Protein AF-X1IF22-F1 (afdb_monomer_lite)

Secondary structure (DSSP, 8-state):
-----------EEEEE-SS-EEEEE--SS-PPTT-----S--EE--SS--EEEETTTTEEEEPTT-PPPTTPPPPEE----PPPEEEEEEEEE-TTSSEEEEE-TT----TT-EEEEES-SSTTTSSEEEEEE-SSSEEEEEEEEGGGS-S--EEEEEEEE---S---------GGGSEEEEEEEE--TT-SS-EEEEEEEEEE-S-------TT--------EEE--BTTBTTS-SEEEEPPP-

Organism: NCBI:txid412755

pLDDT: mean 71.04, std 20.15, range [32.78, 97.38]

Radius of gyration: 29.22 Å; chains: 1; bounding box: 52×70×82 Å

InterPro domains:
  IPR023366 ATP synthase subunit alpha, N-terminal domain-like superfamily [G3DSA:2.40.30.20] (85-165)

Sequence (245 aa):
TDLTDSWVVHVIEFKADAIDATITLTSDGILASGDELFFDFFELERVDGDYVMNWDEGKVIFAEGNAPALNAPVTVRYTYTPKKTLTDVEFSQSGATDYVLGTYDGHGLVTGTVITVSGCTKAYANAVWRITVVDANTFTLDTASWTSFTGADVTGDVVVVEVTHDVITGGDIGDEDYIDNVALVGTISGKAKAVICMVTNALADTGFSISTAPRDEAVPVIIFTGHYAAGDPNTEPWEIRYPRG

Foldseek 3Di:
DDPPDPDDDWDWFWADDPPDIDIDTDDPDDDDPPDDDDFPDKDFDDPFFDWDQDPVVRDIGTDPPRDADHRHDTDIDTDDDAFDKDFFWKWDAPPPDFWTKTFAAQSVDAQQWWKQKDPKPDVVRRGIFGWHDPDRGMITGPPHTNVVDPDDIITTMITTDDDPDDDDDDDDDDPVNFDQKDWDWADDPPAPGTKIKIFGSKDFPDDFDWDDDVPDDTDTDTDIDHDDDPVGNPDHRIDIDDGDD

Structure (mmCIF, N/CA/C/O backbone):
data_AF-X1IF22-F1
#
_entry.id   AF-X1IF22-F1
#
loop_
_atom_site.group_PDB
_atom_site.id
_atom_site.type_symbol
_atom_site.label_atom_id
_atom_site.label_alt_id
_atom_site.label_comp_id
_atom_site.label_asym_id
_atom_site.label_entity_id
_atom_site.label_seq_id
_atom_site.pdbx_PDB_ins_code
_atom_site.Cartn_x
_atom_site.Cartn_y
_atom_site.Cartn_z
_atom_site.occupancy
_atom_site.B_iso_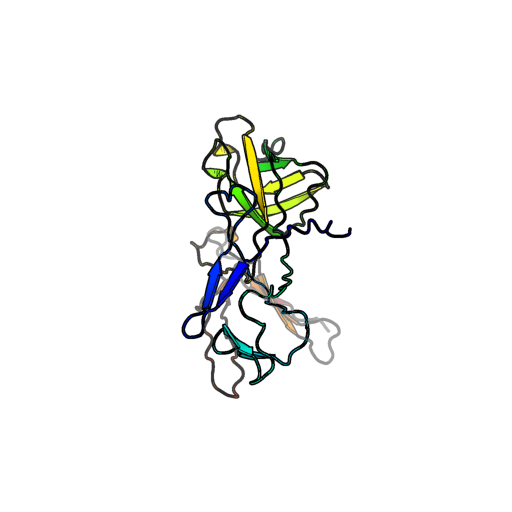or_equiv
_atom_site.auth_seq_id
_atom_site.auth_comp_id
_atom_site.auth_asym_id
_atom_site.auth_atom_id
_atom_site.pdbx_PDB_model_num
ATOM 1 N N . THR A 1 1 ? -12.784 -9.632 -14.842 1.00 41.44 1 THR A N 1
ATOM 2 C CA . THR A 1 1 ? -14.001 -8.888 -15.215 1.00 41.44 1 THR A CA 1
ATOM 3 C C . THR A 1 1 ? -13.532 -7.714 -16.026 1.00 41.44 1 THR A C 1
ATOM 5 O O . THR A 1 1 ? -12.643 -7.017 -15.554 1.00 41.44 1 THR A O 1
ATOM 8 N N . ASP A 1 2 ? -14.002 -7.609 -17.267 1.00 33.16 2 ASP A N 1
ATOM 9 C CA . ASP A 1 2 ? -13.587 -6.565 -18.205 1.00 33.16 2 ASP A CA 1
ATOM 10 C C . ASP A 1 2 ? -13.696 -5.184 -17.556 1.00 33.16 2 ASP A C 1
ATOM 12 O O . ASP A 1 2 ? -14.717 -4.857 -16.944 1.00 33.16 2 ASP A O 1
ATOM 16 N N . LEU A 1 3 ? -12.621 -4.402 -17.669 1.00 32.78 3 LEU A N 1
ATOM 17 C CA . LEU A 1 3 ? -12.646 -2.969 -17.412 1.00 32.78 3 LEU A CA 1
ATOM 18 C C . LEU A 1 3 ? -13.663 -2.394 -18.401 1.00 32.78 3 LEU A C 1
ATOM 20 O O . LEU A 1 3 ? -13.487 -2.494 -19.610 1.00 32.78 3 LEU A O 1
ATOM 24 N N . THR A 1 4 ? -14.790 -1.897 -17.902 1.00 42.59 4 THR A N 1
ATOM 25 C CA . THR A 1 4 ? -15.795 -1.257 -18.748 1.00 42.59 4 THR A CA 1
ATOM 26 C C . THR A 1 4 ? -15.203 0.045 -19.266 1.00 42.59 4 THR A C 1
ATOM 28 O O . THR A 1 4 ? -15.150 1.030 -18.532 1.00 42.59 4 THR A O 1
ATOM 31 N N . ASP A 1 5 ? -14.733 0.022 -20.509 1.00 41.06 5 ASP A N 1
ATOM 32 C CA . ASP A 1 5 ? -14.168 1.168 -21.206 1.00 41.06 5 ASP A CA 1
ATOM 33 C C . ASP A 1 5 ? -15.183 2.321 -21.293 1.00 41.06 5 ASP A C 1
ATOM 35 O O . ASP A 1 5 ? -16.025 2.383 -22.194 1.00 41.06 5 ASP A O 1
ATOM 39 N N . SER A 1 6 ? -15.108 3.277 -20.370 1.00 41.28 6 SER A N 1
ATOM 40 C CA . SER A 1 6 ? -15.717 4.588 -20.563 1.00 41.28 6 SER A CA 1
ATOM 41 C C . SER A 1 6 ? -14.739 5.441 -21.368 1.00 41.28 6 SER A C 1
ATOM 43 O O . SER A 1 6 ? -13.916 6.163 -20.808 1.00 41.28 6 SER A O 1
ATOM 45 N N . TRP A 1 7 ? -14.797 5.330 -22.693 1.00 36.38 7 TRP A N 1
ATOM 46 C CA . TRP A 1 7 ? -14.076 6.226 -23.593 1.00 36.38 7 TRP A CA 1
ATOM 47 C C . TRP A 1 7 ? -14.668 7.634 -23.467 1.00 36.38 7 TRP A C 1
ATOM 49 O O . TRP A 1 7 ? -15.759 7.895 -23.975 1.00 36.38 7 TRP A O 1
ATOM 59 N N . VAL A 1 8 ? -13.971 8.552 -22.799 1.00 41.81 8 VAL A N 1
ATOM 60 C CA . VAL A 1 8 ? -14.300 9.979 -22.886 1.00 41.81 8 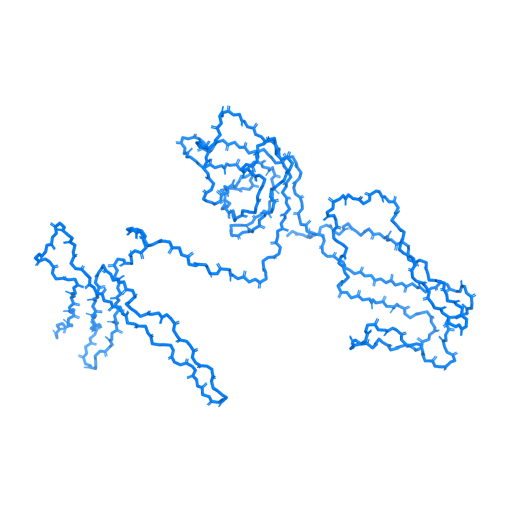VAL A CA 1
ATOM 61 C C . VAL A 1 8 ? -13.488 10.571 -24.030 1.00 41.81 8 VAL A C 1
ATOM 63 O O . VAL A 1 8 ? -12.261 10.604 -23.990 1.00 41.81 8 VAL A O 1
ATOM 66 N N . VAL A 1 9 ? -14.185 11.004 -25.079 1.00 39.78 9 VAL A N 1
ATOM 67 C CA . VAL A 1 9 ? -13.575 11.656 -26.239 1.00 39.78 9 VAL A CA 1
ATOM 68 C C . VAL A 1 9 ? -13.520 13.155 -25.971 1.00 39.78 9 VAL A C 1
ATOM 70 O O . VAL A 1 9 ? -14.557 13.813 -25.899 1.00 39.78 9 VAL A O 1
ATOM 73 N N . HIS A 1 10 ? -12.316 13.709 -25.855 1.00 43.62 10 HIS A N 1
ATOM 74 C CA . HIS A 1 10 ? -12.107 15.155 -25.869 1.00 43.62 10 HIS A CA 1
ATOM 75 C C . HIS A 1 10 ? -11.634 15.594 -27.256 1.00 43.62 10 HIS A C 1
ATOM 77 O O . HIS A 1 10 ? -10.697 15.025 -27.817 1.00 43.62 10 HIS A O 1
ATOM 83 N N . VAL A 1 11 ? -12.300 16.601 -27.829 1.00 41.97 11 VAL A N 1
ATOM 84 C CA . VAL A 1 11 ? -11.913 17.172 -29.125 1.00 41.97 11 VAL A CA 1
ATOM 85 C C . VAL A 1 11 ? -10.729 18.108 -28.900 1.00 41.97 11 VAL A C 1
ATOM 87 O O . VAL A 1 11 ? -10.860 19.142 -28.246 1.00 41.97 11 VAL A O 1
ATOM 90 N N . ILE A 1 12 ? -9.570 17.743 -29.445 1.00 47.81 12 ILE A N 1
ATOM 91 C CA . ILE A 1 12 ? -8.386 18.604 -29.468 1.00 47.81 12 ILE A CA 1
ATOM 92 C C . ILE A 1 12 ? -8.395 19.370 -30.791 1.00 47.81 12 ILE A C 1
ATOM 94 O O . ILE A 1 12 ? -8.262 18.773 -31.860 1.00 47.81 12 ILE A O 1
ATOM 98 N N . GLU A 1 13 ? -8.561 20.692 -30.727 1.00 44.22 13 GLU A N 1
ATOM 99 C CA . GLU A 1 13 ? -8.434 21.559 -31.900 1.00 44.22 13 GLU A CA 1
ATOM 100 C C . GLU A 1 13 ? -6.973 22.006 -32.042 1.00 44.22 13 GLU A C 1
ATOM 102 O O . GLU A 1 13 ? -6.432 22.724 -31.195 1.00 44.22 13 GLU A O 1
ATOM 107 N N . PHE A 1 14 ? -6.337 21.591 -33.136 1.00 44.50 14 PHE A N 1
ATOM 108 C CA . PHE A 1 14 ? -5.021 22.079 -33.535 1.00 44.50 14 PHE A CA 1
ATOM 109 C C . PHE A 1 14 ? -5.180 23.263 -34.480 1.00 44.50 14 PHE A C 1
ATOM 111 O O . PHE A 1 14 ? -5.815 23.147 -35.530 1.00 44.50 14 PHE A O 1
ATOM 118 N N . LYS A 1 15 ? -4.566 24.397 -34.132 1.00 44.78 15 LYS A N 1
ATOM 119 C CA . LYS A 1 15 ? -4.437 25.548 -35.031 1.00 44.78 15 LYS A CA 1
ATOM 120 C C . LYS A 1 15 ? -2.961 25.830 -35.234 1.00 44.78 15 LYS A C 1
ATOM 122 O O . LYS A 1 15 ? -2.266 26.247 -34.309 1.00 44.78 15 LYS A O 1
ATOM 127 N N . ALA A 1 16 ? -2.497 25.561 -36.447 1.00 39.47 16 ALA A N 1
ATOM 128 C CA . ALA A 1 16 ? -1.154 25.890 -36.889 1.00 39.47 16 ALA A CA 1
ATOM 129 C C . ALA A 1 16 ? -1.222 27.008 -37.930 1.00 39.47 16 ALA A C 1
ATOM 131 O O . ALA A 1 16 ? -2.053 26.960 -38.843 1.00 39.47 16 ALA A O 1
ATOM 132 N N . ASP A 1 17 ? -0.347 27.997 -37.791 1.00 46.31 17 ASP A N 1
ATOM 133 C CA . ASP A 1 17 ? 0.016 28.906 -38.868 1.00 46.31 17 ASP A CA 1
ATOM 134 C C . ASP A 1 17 ? 1.438 28.585 -39.370 1.00 46.31 17 ASP A C 1
ATOM 136 O O . ASP A 1 17 ? 2.035 27.572 -39.005 1.00 46.31 17 ASP A O 1
ATOM 140 N N . ALA A 1 18 ? 1.962 29.394 -40.291 1.00 36.38 18 ALA A N 1
ATOM 141 C CA . ALA A 1 18 ? 3.267 29.148 -40.906 1.00 36.38 18 ALA A CA 1
ATOM 142 C C . ALA A 1 18 ? 4.465 29.354 -39.953 1.00 36.38 18 ALA A C 1
ATOM 144 O O . ALA A 1 18 ? 5.604 29.147 -40.371 1.00 36.38 18 ALA A O 1
ATOM 145 N N . ILE A 1 19 ? 4.233 29.816 -38.724 1.00 35.22 19 ILE A N 1
ATOM 146 C CA . ILE A 1 19 ? 5.257 30.289 -37.789 1.00 35.22 19 ILE A CA 1
ATOM 147 C C . ILE A 1 19 ? 5.084 29.623 -36.416 1.00 35.22 19 ILE A C 1
ATOM 149 O O . ILE A 1 19 ? 6.076 29.184 -35.842 1.00 35.22 19 ILE A O 1
ATOM 153 N N . ASP A 1 20 ? 3.846 29.470 -35.941 1.00 36.88 20 ASP A N 1
ATOM 154 C CA . ASP A 1 20 ? 3.502 28.910 -34.637 1.00 36.88 20 ASP A CA 1
ATOM 155 C C . ASP A 1 20 ? 2.383 27.855 -34.741 1.00 36.88 20 ASP A C 1
ATOM 157 O O . ASP A 1 20 ? 1.468 27.933 -35.565 1.00 36.88 20 ASP A O 1
ATOM 161 N N . ALA A 1 21 ? 2.420 26.860 -33.852 1.00 42.06 21 ALA A N 1
ATOM 162 C CA . ALA A 1 21 ? 1.339 25.896 -33.671 1.00 42.06 21 ALA A CA 1
ATOM 163 C C . ALA A 1 21 ? 0.839 25.934 -32.228 1.00 42.06 21 ALA A C 1
ATOM 165 O O . ALA A 1 21 ? 1.627 25.919 -31.282 1.00 42.06 21 ALA A O 1
ATOM 166 N N . THR A 1 22 ? -0.483 25.966 -32.061 1.00 45.97 22 THR A N 1
ATOM 167 C CA . THR A 1 22 ? -1.137 25.949 -30.750 1.00 45.97 22 THR A CA 1
ATOM 168 C C . THR A 1 22 ? -2.066 24.750 -30.628 1.00 45.97 22 THR A C 1
ATOM 170 O O . THR A 1 22 ? -2.818 24.412 -31.546 1.00 45.97 22 THR A O 1
ATOM 173 N N . ILE A 1 23 ? -1.993 24.104 -29.466 1.00 48.59 23 ILE A N 1
ATOM 174 C CA . ILE A 1 23 ? -2.856 22.994 -29.070 1.00 48.59 23 ILE A CA 1
ATOM 175 C C . ILE A 1 23 ? -3.807 23.548 -28.020 1.00 48.59 23 ILE A C 1
ATOM 177 O O . ILE A 1 23 ? -3.358 24.003 -26.968 1.00 48.59 23 ILE A O 1
ATOM 181 N N . THR A 1 24 ? -5.109 23.538 -28.305 1.00 48.69 24 THR A N 1
ATOM 182 C CA . THR A 1 24 ? -6.122 23.923 -27.317 1.00 48.69 24 THR A CA 1
ATOM 183 C C . THR A 1 24 ? -6.885 22.684 -26.876 1.00 48.69 24 THR A C 1
ATOM 185 O O . THR A 1 24 ? -7.515 22.004 -27.685 1.00 48.69 24 THR A O 1
ATOM 188 N N . LEU A 1 25 ? -6.806 22.391 -25.579 1.00 49.47 25 LEU A N 1
ATOM 189 C CA . LEU A 1 25 ? -7.578 21.344 -24.920 1.00 49.47 25 LEU A CA 1
ATOM 190 C C . LEU A 1 25 ? -8.863 21.977 -24.385 1.00 49.47 25 LEU A C 1
ATOM 192 O O . LEU A 1 25 ? -8.805 22.924 -23.599 1.00 49.47 25 LEU A O 1
ATOM 196 N N . THR A 1 26 ? -10.012 21.455 -24.799 1.00 48.81 26 THR A N 1
ATOM 197 C CA . THR A 1 26 ? -11.322 21.914 -24.320 1.00 48.81 26 THR A CA 1
ATOM 198 C C . THR A 1 26 ? -12.079 20.719 -23.763 1.00 48.81 26 THR A C 1
ATOM 200 O O . THR A 1 26 ? -12.302 19.742 -24.476 1.00 48.81 26 THR A O 1
ATOM 203 N N . SER A 1 27 ? -12.446 20.771 -22.482 1.00 43.28 27 SER A N 1
ATOM 204 C CA . SER A 1 27 ? -13.304 19.761 -21.865 1.00 43.28 27 SER A CA 1
ATOM 205 C C . SER A 1 27 ? -14.772 20.106 -22.120 1.00 43.28 27 SER A C 1
ATOM 207 O O . SER A 1 27 ? -15.180 21.256 -21.975 1.00 43.28 27 SER A O 1
ATOM 209 N N . ASP A 1 28 ? -15.583 19.103 -22.461 1.00 40.84 28 ASP A N 1
ATOM 210 C CA . ASP A 1 28 ? -17.042 19.252 -22.624 1.00 40.84 28 ASP A CA 1
ATOM 211 C C . ASP A 1 28 ? -17.791 19.145 -21.272 1.00 40.84 28 ASP A C 1
ATOM 213 O O . ASP A 1 28 ? -19.012 19.041 -21.201 1.00 40.84 28 ASP A O 1
ATOM 217 N N . GLY A 1 29 ? -17.037 19.160 -20.166 1.00 49.09 29 GLY A N 1
ATOM 218 C CA . GLY A 1 29 ? -17.516 19.069 -18.789 1.00 49.09 29 GLY A CA 1
ATOM 219 C C . GLY A 1 29 ? -16.636 19.868 -17.823 1.00 49.09 29 GLY A C 1
ATOM 220 O O . GLY A 1 29 ? -15.529 20.292 -18.168 1.00 49.09 29 GLY A O 1
ATOM 221 N N . ILE A 1 30 ? -17.149 20.095 -16.612 1.00 45.19 30 ILE A N 1
ATOM 222 C CA . ILE A 1 30 ? -16.427 20.788 -15.537 1.00 45.19 30 ILE A CA 1
ATOM 223 C C . ILE A 1 30 ? -15.369 19.828 -14.982 1.00 45.19 30 ILE A C 1
ATOM 225 O O . ILE A 1 30 ? -15.727 18.814 -14.391 1.00 45.19 30 ILE A O 1
ATOM 229 N N . LEU A 1 31 ? -14.087 20.151 -15.167 1.00 47.72 31 LEU A N 1
ATOM 230 C CA . LEU A 1 31 ? -12.985 19.482 -14.467 1.00 47.72 31 LEU A CA 1
ATOM 231 C C . LEU A 1 31 ? -13.021 19.892 -12.987 1.00 47.72 31 LEU A C 1
ATOM 233 O O . LEU A 1 31 ? -13.147 21.084 -12.680 1.00 47.72 31 LEU A O 1
ATOM 237 N N . ALA A 1 32 ? -12.947 18.925 -12.076 1.00 46.94 32 ALA A N 1
ATOM 238 C CA . ALA A 1 32 ? -12.927 19.179 -10.644 1.00 46.94 32 ALA A CA 1
ATOM 239 C C . ALA A 1 32 ? -11.516 19.575 -10.175 1.00 46.94 32 ALA A C 1
ATOM 241 O O . ALA A 1 32 ? -10.498 19.277 -10.800 1.00 46.94 32 ALA A O 1
ATOM 242 N N . SER A 1 33 ? -11.439 20.279 -9.044 1.00 35.72 33 SER A N 1
ATOM 243 C CA . SER A 1 33 ? -10.153 20.632 -8.438 1.00 35.72 33 SER A CA 1
ATOM 244 C C . SER A 1 33 ? -9.444 19.369 -7.945 1.00 35.72 33 SER A C 1
ATOM 246 O O . SER A 1 33 ? -9.926 18.736 -7.011 1.00 35.72 33 SER A O 1
ATOM 248 N N . GLY A 1 34 ? -8.280 19.059 -8.519 1.00 43.44 34 GLY A N 1
ATOM 249 C CA . GLY A 1 34 ? -7.491 17.866 -8.187 1.00 43.44 34 GLY A CA 1
ATOM 250 C C . GLY A 1 34 ? -7.497 16.790 -9.273 1.00 43.44 34 GLY A C 1
ATOM 251 O O . GLY A 1 34 ? -6.753 15.822 -9.145 1.00 43.44 34 GLY A O 1
ATOM 252 N N . ASP A 1 35 ? -8.272 16.973 -10.346 1.00 42.06 35 ASP A N 1
ATOM 253 C CA . ASP A 1 35 ? -8.191 16.111 -11.522 1.00 42.06 35 ASP A CA 1
ATOM 254 C C . ASP A 1 35 ? -6.826 16.287 -12.204 1.00 42.06 35 ASP A C 1
ATOM 256 O O . ASP A 1 35 ? -6.420 17.395 -12.568 1.00 42.06 35 ASP A O 1
ATOM 260 N N . GLU A 1 36 ? -6.115 15.178 -12.390 1.00 43.75 36 GLU A N 1
ATOM 261 C CA . GLU A 1 36 ? -4.838 15.131 -13.097 1.00 43.75 36 GLU A CA 1
ATOM 262 C C . GLU A 1 36 ? -5.045 14.478 -14.466 1.00 43.75 36 GLU A C 1
ATOM 264 O O . GLU A 1 36 ? -5.489 13.332 -14.572 1.00 43.75 36 GLU A O 1
ATOM 269 N N . LEU A 1 37 ? -4.728 15.216 -15.531 1.00 45.56 37 LEU A N 1
ATOM 270 C CA . LEU A 1 37 ? -4.817 14.720 -16.900 1.00 45.56 37 LEU A CA 1
ATOM 271 C C . LEU A 1 37 ? -3.483 14.070 -17.281 1.00 45.56 37 LEU A C 1
ATOM 273 O O . LEU A 1 37 ? -2.479 14.758 -17.470 1.00 45.56 37 LEU A O 1
ATOM 277 N N . PHE A 1 38 ? -3.474 12.745 -17.388 1.00 41.22 38 PHE A N 1
ATOM 278 C CA . PHE A 1 38 ? -2.296 11.991 -17.806 1.00 41.22 38 PHE A CA 1
ATOM 279 C C . PHE A 1 38 ? -2.390 11.615 -19.283 1.00 41.22 38 PHE A C 1
ATOM 281 O O . PHE A 1 38 ? -3.416 11.122 -19.750 1.00 41.22 38 PHE A O 1
ATOM 288 N N . PHE A 1 39 ? -1.292 11.826 -20.005 1.00 43.19 39 PHE A N 1
ATOM 289 C CA . PHE A 1 39 ? -1.130 11.395 -21.388 1.00 43.19 39 PHE A CA 1
ATOM 290 C C . PHE A 1 39 ? -0.209 10.174 -21.391 1.00 43.19 39 PHE A C 1
ATOM 292 O O . PHE A 1 39 ? 0.975 10.314 -21.098 1.00 43.19 39 PHE A O 1
ATOM 299 N N . ASP A 1 40 ? -0.751 8.990 -21.678 1.00 38.88 40 ASP A N 1
ATOM 300 C CA . ASP A 1 40 ? 0.034 7.746 -21.729 1.00 38.88 40 ASP A CA 1
ATOM 301 C C . ASP A 1 40 ? 0.904 7.703 -22.999 1.00 38.88 40 ASP A C 1
ATOM 303 O O . ASP A 1 40 ? 2.124 7.574 -22.949 1.00 38.88 40 ASP A O 1
ATOM 307 N N . PHE A 1 41 ? 0.294 7.952 -24.158 1.00 44.12 41 PHE A N 1
ATOM 308 C CA . PHE A 1 41 ? 0.998 8.245 -25.403 1.00 44.12 41 PHE A CA 1
ATOM 309 C C . PHE A 1 41 ? 0.084 9.002 -26.375 1.00 44.12 41 PHE A C 1
ATOM 311 O O . PHE A 1 41 ? -1.142 8.978 -26.254 1.00 44.12 41 PHE A O 1
ATOM 318 N N . PHE A 1 42 ? 0.690 9.695 -27.338 1.00 47.75 42 PHE A N 1
ATOM 319 C CA . PHE A 1 42 ? -0.011 10.418 -28.396 1.00 47.75 42 PHE A CA 1
ATOM 320 C C . PHE A 1 42 ? 0.058 9.582 -29.677 1.00 47.75 42 PHE A C 1
ATOM 322 O O . PHE A 1 42 ? 1.122 9.495 -30.291 1.00 47.75 42 PHE A O 1
ATOM 329 N N . GLU A 1 43 ? -1.046 8.953 -30.086 1.00 43.38 43 GLU A N 1
ATOM 330 C CA . GLU A 1 43 ? -1.117 8.314 -31.400 1.00 43.38 43 GLU A CA 1
ATOM 331 C C . GLU A 1 43 ? -1.814 9.250 -32.372 1.00 43.38 43 GLU A C 1
ATOM 333 O O . GLU A 1 43 ? -3.026 9.471 -32.337 1.00 43.38 43 GLU A O 1
ATOM 338 N N . LEU A 1 44 ? -1.021 9.826 -33.259 1.00 49.12 44 LEU A N 1
ATOM 339 C CA . LEU A 1 44 ? -1.553 10.398 -34.479 1.00 49.12 44 LEU A CA 1
ATOM 340 C C . LEU A 1 44 ? -1.928 9.210 -35.366 1.00 49.12 44 LEU A C 1
ATOM 342 O O . LEU A 1 44 ? -1.100 8.319 -35.570 1.00 49.12 44 LEU A O 1
ATOM 346 N N . GLU A 1 45 ? -3.160 9.169 -35.861 1.00 41.59 45 GLU A N 1
ATOM 347 C CA . GLU A 1 45 ? -3.577 8.179 -36.855 1.00 41.59 45 GLU A CA 1
ATOM 348 C C . GLU A 1 45 ? -3.455 8.808 -38.245 1.00 41.59 45 GLU A C 1
ATOM 350 O O . GLU A 1 45 ? -3.833 9.959 -38.477 1.00 41.59 45 GLU A O 1
ATOM 355 N N . ARG A 1 46 ? -2.886 8.043 -39.174 1.00 44.78 46 ARG A N 1
ATOM 356 C CA . ARG A 1 46 ? -2.504 8.497 -40.508 1.00 44.78 46 ARG A CA 1
ATOM 357 C C . ARG A 1 46 ? -3.738 8.931 -41.309 1.00 44.78 46 ARG A C 1
ATOM 359 O O . ARG A 1 46 ? -4.492 8.093 -41.794 1.00 44.78 46 ARG A O 1
ATOM 366 N N . VAL A 1 47 ? -3.899 10.234 -41.517 1.00 43.19 47 VAL A N 1
ATOM 367 C CA . VAL A 1 47 ? -4.746 10.785 -42.583 1.00 43.19 47 VAL A CA 1
ATOM 368 C C . VAL A 1 47 ? -3.798 11.459 -43.573 1.00 43.19 47 VAL A C 1
ATOM 370 O O . VAL A 1 47 ? -3.483 12.630 -43.427 1.00 43.19 47 VAL A O 1
ATOM 373 N N . ASP A 1 48 ? -3.266 10.663 -44.506 1.00 45.25 48 ASP A N 1
ATOM 374 C CA . ASP A 1 48 ? -2.361 11.076 -45.594 1.00 45.25 48 ASP A CA 1
ATOM 375 C C . ASP A 1 48 ? -1.145 11.933 -45.176 1.00 45.25 48 ASP A C 1
ATOM 377 O O . ASP A 1 48 ? -1.116 13.151 -45.331 1.00 45.25 48 ASP A O 1
ATOM 381 N N . GLY A 1 49 ? -0.084 11.271 -44.700 1.00 51.78 49 GLY A N 1
ATOM 382 C CA . GLY A 1 49 ? 1.231 11.891 -44.528 1.00 51.78 49 GLY A CA 1
ATOM 383 C C . GLY A 1 49 ? 2.178 11.110 -43.620 1.00 51.78 49 GLY A C 1
ATOM 384 O O . GLY A 1 49 ? 1.737 10.435 -42.692 1.00 51.78 49 GLY A O 1
ATOM 385 N N . ASP A 1 50 ? 3.482 11.173 -43.899 1.00 53.59 50 ASP A N 1
ATOM 386 C CA . ASP A 1 50 ? 4.528 10.646 -43.013 1.00 53.59 50 ASP A CA 1
ATOM 387 C C . ASP A 1 50 ? 4.860 11.700 -41.940 1.00 53.59 50 ASP A C 1
ATOM 389 O O . ASP A 1 50 ? 5.211 12.830 -42.269 1.00 53.59 50 ASP A O 1
ATOM 393 N N . TYR A 1 51 ? 4.767 11.355 -40.656 1.00 56.69 51 TYR A N 1
ATOM 394 C CA . TYR A 1 51 ? 5.308 12.146 -39.542 1.00 56.69 51 TYR A CA 1
ATOM 395 C C . TYR A 1 51 ? 6.113 11.242 -38.608 1.00 56.69 51 TYR A C 1
ATOM 397 O O . TYR A 1 51 ? 5.934 10.023 -38.586 1.00 56.69 51 TYR A O 1
ATOM 405 N N . VAL A 1 52 ? 7.009 11.848 -37.832 1.00 55.00 52 VAL A N 1
ATOM 406 C CA . VAL A 1 52 ? 7.846 11.180 -36.833 1.00 55.00 52 VAL A CA 1
ATOM 407 C C . VAL A 1 52 ? 7.657 11.879 -35.490 1.00 55.00 52 VAL A C 1
ATOM 409 O O . VAL A 1 52 ? 7.810 13.096 -35.388 1.00 55.00 52 VAL A O 1
ATOM 412 N N . MET A 1 53 ? 7.328 11.106 -34.455 1.00 51.12 53 MET A N 1
ATOM 413 C CA . MET A 1 53 ? 7.361 11.578 -33.071 1.00 51.12 53 MET A CA 1
ATOM 414 C C . MET A 1 53 ? 8.816 11.602 -32.591 1.00 51.12 53 MET A C 1
ATOM 416 O O . MET A 1 53 ? 9.492 10.573 -32.589 1.00 51.12 53 MET A O 1
ATOM 420 N N . ASN A 1 54 ? 9.301 12.773 -32.188 1.00 54.28 54 ASN A N 1
ATOM 421 C CA . ASN A 1 54 ? 10.562 12.929 -31.477 1.00 54.28 54 ASN A CA 1
ATOM 422 C C . ASN A 1 54 ? 10.292 12.795 -29.971 1.00 54.28 54 ASN A C 1
ATOM 424 O O . ASN A 1 54 ? 9.845 13.747 -29.329 1.00 54.28 54 ASN A O 1
ATOM 428 N N . TRP A 1 55 ? 10.546 11.602 -29.431 1.00 48.16 55 TRP A N 1
ATOM 429 C CA . TRP A 1 55 ? 10.303 11.259 -28.026 1.00 48.16 55 TRP A CA 1
ATOM 430 C C . TRP A 1 55 ? 11.215 11.999 -27.046 1.00 48.16 55 TRP A C 1
ATOM 432 O O . TRP A 1 55 ? 10.779 12.299 -25.939 1.00 48.16 55 TRP A O 1
ATOM 442 N N . ASP A 1 56 ? 12.434 12.350 -27.459 1.00 46.84 56 ASP A N 1
ATOM 443 C CA . ASP A 1 56 ? 13.391 13.060 -26.602 1.00 46.84 56 ASP A CA 1
ATOM 444 C C . ASP A 1 56 ? 12.967 14.517 -26.360 1.00 46.84 56 ASP A C 1
ATOM 446 O O . ASP A 1 56 ? 13.247 15.095 -25.312 1.00 46.84 56 ASP A O 1
ATOM 450 N N . GLU A 1 57 ? 12.267 15.116 -27.328 1.00 46.38 57 GLU A N 1
ATOM 451 C CA . GLU A 1 57 ? 11.828 16.514 -27.269 1.00 46.38 57 GLU A CA 1
ATOM 452 C C . GLU A 1 57 ? 10.312 16.685 -27.085 1.00 46.38 57 GLU A C 1
ATOM 454 O O . GLU A 1 57 ? 9.843 17.816 -26.954 1.00 46.38 57 GLU A O 1
ATOM 459 N N . GLY A 1 58 ? 9.536 15.597 -27.112 1.00 48.47 58 GLY A N 1
ATOM 460 C CA . GLY A 1 58 ? 8.072 15.634 -27.035 1.00 48.47 58 GLY A CA 1
ATOM 461 C C . GLY A 1 58 ? 7.402 16.319 -28.233 1.00 48.47 58 GLY A C 1
ATOM 462 O O . GLY A 1 58 ? 6.347 16.931 -28.081 1.00 48.47 58 GLY A O 1
ATOM 463 N N . LYS A 1 59 ? 8.017 16.266 -29.423 1.00 50.22 59 LYS A N 1
ATOM 464 C CA . LYS A 1 59 ? 7.546 16.980 -30.623 1.00 50.22 59 LYS A CA 1
ATOM 465 C C . LYS A 1 59 ? 7.048 16.032 -31.700 1.00 50.22 59 LYS A C 1
ATOM 467 O O . LYS A 1 59 ? 7.669 15.011 -31.976 1.00 50.22 59 LYS A O 1
ATOM 472 N N . VAL A 1 60 ? 6.003 16.447 -32.403 1.00 52.16 60 VAL A N 1
ATOM 473 C CA . VAL A 1 60 ? 5.546 15.808 -33.641 1.00 52.16 60 VAL A CA 1
ATOM 474 C C . VAL A 1 60 ? 6.166 16.547 -34.823 1.00 52.16 60 VAL A C 1
ATOM 476 O O . VAL A 1 60 ? 5.986 17.756 -34.957 1.00 52.16 60 VAL A O 1
ATOM 479 N N . ILE A 1 61 ? 6.886 15.831 -35.685 1.00 58.94 61 ILE A N 1
ATOM 480 C CA . ILE A 1 61 ? 7.533 16.391 -36.874 1.00 58.94 61 ILE A CA 1
ATOM 481 C C . ILE A 1 61 ? 6.848 15.819 -38.114 1.00 58.94 61 ILE A C 1
ATOM 483 O O . ILE A 1 61 ? 6.922 14.619 -38.365 1.00 58.94 61 ILE A O 1
ATOM 487 N N . PHE A 1 62 ? 6.205 16.670 -38.912 1.00 56.03 62 PHE A N 1
ATOM 488 C CA . PHE A 1 62 ? 5.645 16.273 -40.206 1.00 56.03 62 PHE A CA 1
ATOM 489 C C . PHE A 1 62 ? 6.750 16.225 -41.265 1.00 56.03 62 PHE A C 1
ATOM 491 O O . PHE A 1 62 ? 7.579 17.134 -41.335 1.00 56.03 62 PHE A O 1
ATOM 498 N N . ALA A 1 63 ? 6.775 15.178 -42.093 1.00 54.62 63 ALA A N 1
ATOM 499 C CA . ALA A 1 63 ? 7.692 15.114 -43.222 1.00 54.62 63 ALA A CA 1
ATOM 500 C C . ALA A 1 63 ? 7.339 16.204 -44.245 1.00 54.62 63 ALA A C 1
ATOM 502 O O . ALA A 1 63 ? 6.168 16.473 -44.533 1.00 54.62 63 ALA A O 1
ATOM 503 N N . GLU A 1 64 ? 8.371 16.840 -44.793 1.00 50.12 64 GLU A N 1
ATOM 504 C CA . GLU A 1 64 ? 8.240 17.947 -45.736 1.00 50.12 64 GLU A CA 1
ATOM 505 C C . GLU A 1 64 ? 7.388 17.525 -46.953 1.00 50.12 64 GLU A C 1
ATOM 507 O O . GLU A 1 64 ? 7.670 16.520 -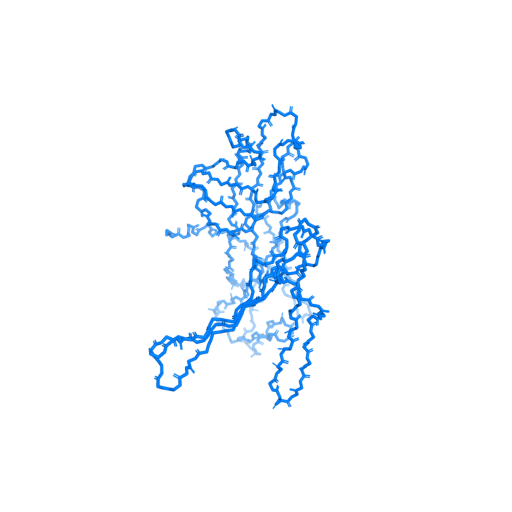47.603 1.00 50.12 64 GLU A O 1
ATOM 512 N N . GLY A 1 65 ? 6.307 18.265 -47.232 1.00 51.72 65 GLY A N 1
ATOM 513 C CA . GLY A 1 65 ? 5.354 17.970 -48.316 1.00 51.72 65 GLY A CA 1
ATOM 514 C C . GLY A 1 65 ? 4.081 17.216 -47.909 1.00 51.72 65 GLY A C 1
ATOM 515 O O . GLY A 1 65 ? 3.151 17.159 -48.707 1.00 51.72 65 GLY A O 1
ATOM 516 N N . ASN A 1 66 ? 4.004 16.717 -46.671 1.00 50.88 66 ASN A N 1
ATOM 517 C CA . ASN A 1 66 ? 2.850 15.990 -46.123 1.00 50.88 66 ASN A CA 1
ATOM 518 C C . ASN A 1 66 ? 2.234 16.682 -44.890 1.00 50.88 66 ASN A C 1
ATOM 520 O O . ASN A 1 66 ? 1.567 16.048 -44.073 1.00 50.88 66 ASN A O 1
ATOM 524 N N . ALA A 1 67 ? 2.489 17.981 -44.714 1.00 54.03 67 ALA A N 1
ATOM 525 C CA . ALA A 1 67 ? 1.850 18.752 -43.656 1.00 54.03 67 ALA A CA 1
ATOM 526 C C . ALA A 1 67 ? 0.334 18.862 -43.931 1.00 54.03 67 ALA A C 1
ATOM 528 O O . ALA A 1 67 ? -0.050 19.089 -45.085 1.00 54.03 67 ALA A O 1
ATOM 529 N N . PRO A 1 68 ? -0.526 18.745 -42.902 1.00 53.62 68 PRO A N 1
ATOM 530 C CA . PRO A 1 68 ? -1.955 18.994 -43.045 1.00 53.62 68 PRO A CA 1
ATOM 531 C C . PRO A 1 68 ? -2.199 20.356 -43.703 1.00 53.62 68 PRO A C 1
ATOM 533 O O . PRO A 1 68 ? -1.517 21.337 -43.398 1.00 53.62 68 PRO A O 1
ATOM 536 N N . ALA A 1 69 ? -3.179 20.428 -44.608 1.00 52.19 69 ALA A N 1
ATOM 537 C CA . ALA A 1 69 ? -3.584 21.707 -45.181 1.00 52.19 69 ALA A CA 1
ATOM 538 C C . ALA A 1 69 ? -4.023 22.672 -44.067 1.00 52.19 69 ALA A C 1
ATOM 540 O O . ALA A 1 69 ? -4.478 22.248 -43.006 1.00 52.19 69 ALA A O 1
ATOM 541 N N . LEU A 1 70 ? -3.910 23.979 -44.311 1.00 50.38 70 LEU A N 1
ATOM 542 C CA . LEU A 1 70 ? -4.324 25.001 -43.349 1.00 50.38 70 LEU A CA 1
ATOM 543 C C . LEU A 1 70 ? -5.763 24.735 -42.859 1.00 50.38 70 LEU A C 1
ATOM 545 O O . LEU A 1 70 ? -6.689 24.678 -43.669 1.00 50.38 70 LEU A O 1
ATOM 549 N N . ASN A 1 71 ? -5.937 24.600 -41.539 1.00 46.41 71 ASN A N 1
ATOM 550 C CA . ASN A 1 71 ? -7.190 24.239 -40.852 1.00 46.41 71 ASN A CA 1
ATOM 551 C C . ASN A 1 71 ? -7.726 22.813 -41.107 1.00 46.41 71 ASN A C 1
ATOM 553 O O . ASN A 1 71 ? -8.870 22.528 -40.749 1.00 46.41 71 ASN A O 1
ATOM 557 N N . ALA A 1 72 ? -6.952 21.914 -41.718 1.00 47.59 72 ALA A N 1
ATOM 558 C CA . ALA A 1 72 ? -7.335 20.510 -41.818 1.00 47.59 72 ALA A CA 1
ATOM 559 C C . ALA A 1 72 ? -7.264 19.850 -40.428 1.00 47.59 72 ALA A C 1
ATOM 561 O O . ALA A 1 72 ? -6.262 20.017 -39.727 1.00 47.59 72 ALA A O 1
ATOM 562 N N . PRO A 1 73 ? -8.301 19.103 -40.012 1.00 45.09 73 PRO A N 1
ATOM 563 C CA . PRO A 1 73 ? -8.301 18.451 -38.713 1.00 45.09 73 PRO A CA 1
ATOM 564 C C . PRO A 1 73 ? -7.271 17.318 -38.694 1.00 45.09 73 PRO A C 1
ATOM 566 O O . PRO A 1 73 ? -7.271 16.448 -39.563 1.00 45.09 73 PRO A O 1
ATOM 569 N N . VAL A 1 74 ? -6.422 17.306 -37.670 1.00 46.31 74 VAL A N 1
ATOM 570 C CA . VAL A 1 74 ? -5.559 16.168 -37.344 1.00 46.31 74 VAL A CA 1
ATOM 571 C C . VAL A 1 74 ? -6.217 15.420 -36.195 1.00 46.31 74 VAL A C 1
ATOM 573 O O . VAL A 1 74 ? -6.496 16.011 -35.154 1.00 46.31 74 VAL A O 1
ATOM 576 N N . THR A 1 75 ? -6.501 14.133 -36.391 1.00 46.28 75 THR A N 1
ATOM 577 C CA . THR A 1 75 ? -7.116 13.304 -35.347 1.00 46.28 75 THR A CA 1
ATOM 578 C C . THR A 1 75 ? -6.028 12.620 -34.535 1.00 46.28 75 THR A C 1
ATOM 580 O O . THR A 1 75 ? -5.160 11.946 -35.087 1.00 46.28 75 THR A O 1
ATOM 583 N N . VAL A 1 76 ? -6.101 12.784 -33.219 1.00 43.88 76 VAL A N 1
ATOM 584 C CA . VAL A 1 76 ? -5.246 12.089 -32.258 1.00 43.88 76 VAL A CA 1
ATOM 585 C C . VAL A 1 76 ? -6.126 11.188 -31.414 1.00 43.88 76 VAL A C 1
ATOM 587 O O . VAL A 1 76 ? -7.200 11.606 -30.976 1.00 43.88 76 VAL A O 1
ATOM 590 N N . ARG A 1 77 ? -5.653 9.973 -31.151 1.00 42.22 77 ARG A N 1
ATOM 591 C CA . ARG A 1 77 ? -6.235 9.080 -30.152 1.00 42.22 77 ARG A CA 1
ATOM 592 C C . ARG A 1 77 ? -5.252 8.915 -28.998 1.00 42.22 77 ARG A C 1
ATOM 594 O O . ARG A 1 77 ? -4.043 8.833 -29.204 1.00 42.22 77 ARG A O 1
ATOM 601 N N . TYR A 1 78 ? -5.783 8.877 -27.785 1.00 40.62 78 TYR A N 1
ATOM 602 C CA . TYR A 1 78 ? -5.047 8.489 -26.589 1.00 40.62 78 TYR A CA 1
ATOM 603 C C . TYR A 1 78 ? -5.871 7.449 -25.837 1.00 40.62 78 TYR A C 1
ATOM 605 O O . TYR A 1 78 ? -7.100 7.429 -25.927 1.00 40.62 78 TYR A O 1
ATOM 613 N N . THR A 1 79 ? -5.177 6.585 -25.106 1.00 35.31 79 THR A N 1
ATOM 614 C CA . THR A 1 79 ? -5.788 5.666 -24.147 1.00 35.31 79 THR A CA 1
ATOM 615 C C . THR A 1 79 ? -5.379 6.142 -22.762 1.00 35.31 79 THR A C 1
ATOM 617 O O . THR A 1 79 ? -4.238 6.552 -22.565 1.00 35.31 79 THR A O 1
ATOM 620 N N . TYR A 1 80 ? -6.303 6.137 -21.809 1.00 40.31 80 TYR A N 1
ATOM 621 C CA . TYR A 1 80 ? -5.975 6.325 -20.403 1.00 40.31 80 TYR A CA 1
ATOM 622 C C . TYR A 1 80 ? -6.721 5.275 -19.597 1.00 40.31 80 TYR A C 1
ATOM 624 O O . TYR A 1 80 ? -7.854 4.920 -19.926 1.00 40.31 80 TYR A O 1
ATOM 632 N N . THR A 1 81 ? -6.089 4.787 -18.536 1.00 43.97 81 THR A N 1
ATOM 633 C CA . THR A 1 81 ? -6.753 3.920 -17.568 1.00 43.97 81 THR A CA 1
ATOM 634 C C . THR A 1 81 ? -7.342 4.817 -16.483 1.00 43.97 81 THR A C 1
ATOM 636 O O . THR A 1 81 ? -6.574 5.398 -15.710 1.00 43.97 81 THR A O 1
ATOM 639 N N . PRO A 1 82 ? -8.672 5.001 -16.407 1.00 49.41 82 PRO A N 1
ATOM 640 C CA . PRO A 1 82 ? -9.267 5.723 -15.293 1.00 49.41 82 PRO A CA 1
ATOM 641 C C . PRO A 1 82 ? -8.906 5.018 -13.982 1.00 49.41 82 PRO A C 1
ATOM 643 O O . PRO A 1 82 ? -9.083 3.804 -13.850 1.00 49.41 82 PRO A O 1
ATOM 646 N N . LYS A 1 83 ? -8.404 5.778 -13.000 1.00 63.38 83 LYS A N 1
ATOM 647 C CA . LYS A 1 83 ? -8.241 5.262 -11.636 1.00 63.38 83 LYS A CA 1
ATOM 648 C C . LYS A 1 83 ? -9.616 4.833 -11.137 1.00 63.38 83 LYS A C 1
ATOM 650 O O . LYS A 1 83 ? -10.598 5.556 -11.311 1.00 63.38 83 LYS A O 1
ATOM 655 N N . LYS A 1 84 ? -9.700 3.642 -10.547 1.00 76.38 84 LYS A N 1
ATOM 656 C CA . LYS A 1 84 ? -10.961 3.142 -10.003 1.00 76.38 84 LYS A CA 1
ATOM 657 C C . LYS A 1 84 ? -11.385 4.039 -8.842 1.00 76.38 84 LYS A C 1
ATOM 659 O O . LYS A 1 84 ? -10.695 4.094 -7.824 1.00 76.38 84 LYS A O 1
ATOM 664 N N . THR A 1 85 ? -12.517 4.707 -9.017 1.00 87.12 85 THR A N 1
ATOM 665 C CA . THR A 1 85 ? -13.132 5.563 -8.004 1.00 87.12 85 THR A CA 1
ATOM 666 C C . THR A 1 85 ? -14.393 4.892 -7.485 1.00 87.12 85 THR A C 1
ATOM 668 O O . THR A 1 85 ? -15.239 4.467 -8.272 1.00 87.12 85 THR A O 1
ATOM 671 N N . LEU A 1 86 ? -14.517 4.790 -6.166 1.00 91.94 86 LEU A N 1
ATOM 672 C CA . LEU A 1 86 ? -15.754 4.424 -5.487 1.00 91.94 86 LEU A CA 1
ATOM 673 C C . LEU A 1 86 ? -16.279 5.688 -4.815 1.00 91.94 86 LEU A C 1
ATOM 675 O O . LEU A 1 86 ? -15.563 6.304 -4.029 1.00 91.94 86 LEU A O 1
ATOM 679 N N . THR A 1 87 ? -17.500 6.087 -5.142 1.00 93.56 87 THR A N 1
ATOM 680 C CA . THR A 1 87 ? -18.155 7.232 -4.504 1.00 93.56 87 THR A CA 1
ATOM 681 C C . THR A 1 87 ? -19.053 6.759 -3.376 1.00 93.56 87 THR A C 1
ATOM 683 O O . THR A 1 87 ? -19.574 5.647 -3.430 1.00 93.56 87 THR A O 1
ATOM 686 N N . ASP A 1 88 ? -19.268 7.608 -2.380 1.00 93.94 88 ASP A N 1
ATOM 687 C CA . ASP A 1 88 ? -20.196 7.334 -1.279 1.00 93.94 88 ASP A CA 1
ATOM 688 C C . ASP A 1 88 ? -19.898 6.043 -0.480 1.00 93.94 88 ASP A C 1
ATOM 690 O O . ASP A 1 88 ? -20.808 5.336 -0.041 1.00 93.94 88 ASP A O 1
ATOM 694 N N . VAL A 1 89 ? -18.620 5.725 -0.256 1.00 95.88 89 VAL A N 1
ATOM 695 C CA . VAL A 1 89 ? -18.218 4.609 0.615 1.00 95.88 89 VAL A CA 1
ATOM 696 C C . VAL A 1 89 ? -18.565 4.946 2.063 1.00 95.88 89 VAL A C 1
ATOM 698 O O . VAL A 1 89 ? -18.162 5.991 2.576 1.00 95.88 89 VAL A O 1
ATOM 701 N N . GLU A 1 90 ? -19.290 4.053 2.736 1.00 95.25 90 GLU A N 1
ATOM 702 C CA . GLU A 1 90 ? -19.634 4.197 4.151 1.00 95.25 90 GLU A CA 1
ATOM 703 C C . GLU A 1 90 ? -18.514 3.631 5.028 1.00 95.25 90 GLU A C 1
ATOM 705 O O . GLU A 1 90 ? -18.196 2.446 4.959 1.00 95.25 90 GLU A O 1
ATOM 710 N N . PHE A 1 91 ? -17.924 4.475 5.868 1.00 93.94 91 PHE A N 1
ATOM 711 C CA . PHE A 1 91 ? -16.935 4.099 6.866 1.00 93.94 91 PHE A CA 1
ATOM 712 C C . PHE A 1 91 ? -17.585 4.013 8.247 1.00 93.94 91 PHE A C 1
ATOM 714 O O . PHE A 1 91 ? -18.065 5.025 8.766 1.00 93.94 91 PHE A O 1
ATOM 721 N N . SER A 1 92 ? -17.550 2.820 8.841 1.00 91.88 92 SER A N 1
ATOM 7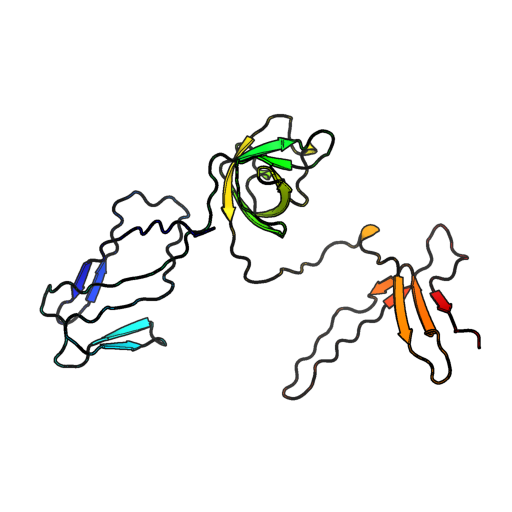22 C CA . SER A 1 92 ? -18.166 2.464 10.125 1.00 91.88 92 SER A CA 1
ATOM 723 C C . SER A 1 92 ? -17.208 1.672 11.029 1.00 91.88 92 SER A C 1
ATOM 725 O O . SER A 1 92 ? -16.117 1.262 10.613 1.00 91.88 92 SER A O 1
ATOM 727 N N . GLN A 1 93 ? -17.583 1.466 12.295 1.00 90.38 93 GLN A N 1
ATOM 728 C CA . GLN A 1 93 ? -16.812 0.603 13.193 1.00 90.38 93 GLN A CA 1
ATOM 729 C C . GLN A 1 93 ? -16.959 -0.863 12.783 1.00 90.38 93 GLN A C 1
ATOM 731 O O . GLN A 1 93 ? -18.076 -1.370 12.655 1.00 90.38 93 GLN A O 1
ATOM 736 N N . SER A 1 94 ? -15.844 -1.590 12.681 1.00 85.44 94 SER A N 1
ATOM 737 C CA . SER A 1 94 ? -15.869 -3.038 12.441 1.00 85.44 94 SER A CA 1
ATOM 738 C C . SER A 1 94 ? -16.294 -3.819 13.696 1.00 85.44 94 SER A C 1
ATOM 740 O O . SER A 1 94 ? -15.476 -4.364 14.450 1.00 85.44 94 SER A O 1
ATOM 742 N N . GLY A 1 95 ? -17.602 -3.865 13.955 1.00 79.94 95 GLY A N 1
ATOM 743 C CA . GLY A 1 95 ? -18.189 -4.617 15.064 1.00 79.94 95 GLY A CA 1
ATOM 744 C C . GLY A 1 95 ? -17.611 -4.217 16.427 1.00 79.94 95 GLY A C 1
ATOM 745 O O . GLY A 1 95 ? -17.706 -3.065 16.834 1.00 79.94 95 GLY A O 1
ATOM 746 N N . ALA A 1 96 ? -17.032 -5.183 17.151 1.00 74.38 96 ALA A N 1
ATOM 747 C CA . ALA A 1 96 ? -16.422 -4.967 18.471 1.00 74.38 96 ALA A CA 1
ATOM 748 C C . ALA A 1 96 ? -14.922 -4.607 18.424 1.00 74.38 96 ALA A C 1
ATOM 750 O O . ALA A 1 96 ? -14.292 -4.493 19.475 1.00 74.38 96 ALA A O 1
ATOM 751 N N . THR A 1 97 ? -14.335 -4.485 17.231 1.00 82.31 97 THR A N 1
ATOM 752 C CA . THR A 1 97 ? -12.919 -4.126 17.060 1.00 82.31 97 THR A CA 1
ATOM 753 C C . THR A 1 97 ? -12.748 -2.617 16.896 1.00 82.31 97 THR A C 1
ATOM 755 O O . THR A 1 97 ? -13.723 -1.886 16.717 1.00 82.31 97 THR A O 1
ATOM 758 N N . ASP A 1 98 ? -11.503 -2.148 16.958 1.00 87.25 98 ASP A N 1
ATOM 759 C CA . ASP A 1 98 ? -11.167 -0.737 16.742 1.00 87.25 98 ASP A CA 1
ATOM 760 C C . ASP A 1 98 ? -10.868 -0.399 15.269 1.00 87.25 98 ASP A C 1
ATOM 762 O O . ASP A 1 98 ? -10.345 0.666 14.963 1.00 87.25 98 ASP A O 1
ATOM 766 N N . TYR A 1 99 ? -11.167 -1.299 14.330 1.00 90.00 99 TYR A N 1
ATOM 767 C CA . TYR A 1 99 ? -10.882 -1.059 12.917 1.00 90.00 99 TYR A CA 1
ATOM 768 C C . TYR A 1 99 ? -11.942 -0.182 12.252 1.00 90.00 99 TYR A C 1
ATOM 770 O O . TYR A 1 99 ? -13.137 -0.280 12.549 1.00 90.00 99 TYR A O 1
ATOM 778 N N . VAL A 1 100 ? -11.492 0.619 11.285 1.00 92.12 100 VAL A N 1
ATOM 779 C CA . VAL A 1 100 ? -12.357 1.377 10.376 1.00 92.12 100 VAL A CA 1
ATOM 780 C C . VAL A 1 100 ? -12.732 0.493 9.189 1.00 92.12 100 VAL A C 1
ATOM 782 O O . VAL A 1 100 ? -11.852 0.086 8.430 1.00 92.12 100 VAL A O 1
ATOM 785 N N . LEU A 1 101 ? -14.022 0.199 9.036 1.00 94.38 101 LEU A N 1
ATOM 786 C CA . LEU A 1 101 ? -14.585 -0.635 7.975 1.00 94.38 101 LEU A CA 1
ATOM 787 C C . LEU A 1 101 ? -15.187 0.246 6.878 1.00 94.38 101 LEU A C 1
ATOM 789 O O . LEU A 1 101 ? -16.124 0.985 7.147 1.00 94.38 101 LEU A O 1
ATOM 793 N N . GLY A 1 102 ? -14.682 0.156 5.652 1.00 95.75 102 GLY A N 1
ATOM 794 C CA . GLY A 1 102 ? -15.330 0.695 4.460 1.00 95.75 102 GLY A CA 1
ATOM 795 C C . GLY A 1 102 ? -16.317 -0.316 3.878 1.00 95.75 102 GLY A C 1
ATOM 796 O O . GLY A 1 102 ? -15.959 -1.475 3.669 1.00 95.75 102 GLY A O 1
ATOM 797 N N . THR A 1 103 ? -17.544 0.121 3.603 1.00 97.06 103 THR A N 1
ATOM 798 C CA . THR A 1 103 ? -18.624 -0.684 3.020 1.00 97.06 103 THR A CA 1
ATOM 799 C C . THR A 1 103 ? -19.014 -0.123 1.658 1.00 97.06 103 THR A C 1
ATOM 801 O O . THR A 1 103 ? -19.379 1.046 1.538 1.00 97.06 103 THR A O 1
ATOM 804 N N . TYR A 1 104 ? -18.931 -0.962 0.625 1.00 96.44 104 TYR A N 1
ATOM 805 C CA . TYR A 1 104 ? -19.344 -0.644 -0.740 1.00 96.44 104 TYR A CA 1
ATOM 806 C C . TYR A 1 104 ? -19.620 -1.940 -1.515 1.00 96.44 104 TYR A C 1
ATOM 808 O O . TYR A 1 104 ? -18.740 -2.794 -1.628 1.00 96.44 104 TYR A O 1
ATOM 816 N N . ASP A 1 105 ? -20.830 -2.092 -2.061 1.00 96.38 105 ASP A N 1
ATOM 817 C CA . ASP A 1 105 ? -21.259 -3.322 -2.742 1.00 96.38 105 ASP A CA 1
ATOM 818 C C . ASP A 1 105 ? -20.410 -3.604 -3.990 1.00 96.38 105 ASP A C 1
ATOM 820 O O . ASP A 1 105 ? -20.264 -2.755 -4.871 1.00 96.38 105 ASP A O 1
ATOM 824 N N . GLY A 1 106 ? -19.817 -4.796 -4.061 1.00 93.62 106 GLY A N 1
ATOM 825 C CA . GLY A 1 106 ? -18.993 -5.205 -5.194 1.00 93.62 106 GLY A CA 1
ATOM 826 C C . GLY A 1 106 ? -17.788 -4.294 -5.446 1.00 93.62 106 GLY A C 1
ATOM 827 O O . GLY A 1 106 ? -17.417 -4.077 -6.603 1.00 93.62 106 GLY A O 1
ATOM 828 N N . HIS A 1 107 ? -17.153 -3.769 -4.390 1.00 92.31 107 HIS A N 1
ATOM 829 C CA . HIS A 1 107 ? -16.068 -2.788 -4.515 1.00 92.31 107 HIS A CA 1
ATOM 830 C C . HIS A 1 107 ? -14.907 -3.271 -5.389 1.00 92.31 107 HIS A C 1
ATOM 832 O O . HIS A 1 107 ? -14.214 -2.451 -5.986 1.00 92.31 107 HIS A O 1
ATOM 838 N N . GLY A 1 108 ? -14.674 -4.585 -5.502 1.00 90.81 108 GLY A N 1
ATOM 839 C CA . GLY A 1 108 ? -13.676 -5.185 -6.396 1.00 90.81 108 GLY A CA 1
ATOM 840 C C . GLY A 1 108 ? -12.260 -4.635 -6.194 1.00 90.81 108 GLY A C 1
ATOM 841 O O . GLY A 1 108 ? -11.545 -4.422 -7.173 1.00 90.81 108 GLY A O 1
ATOM 842 N N . LEU A 1 109 ? -11.919 -4.314 -4.947 1.00 91.50 109 LEU A N 1
ATOM 843 C CA . LEU A 1 109 ? -10.563 -3.999 -4.493 1.00 91.50 109 LEU A CA 1
ATOM 844 C C . LEU A 1 109 ? -9.887 -5.307 -4.064 1.00 91.50 109 LEU A C 1
ATOM 846 O O . LEU A 1 109 ? -10.561 -6.323 -3.887 1.00 91.50 109 LEU A O 1
ATOM 850 N N . VAL A 1 110 ? -8.570 -5.281 -3.878 1.00 92.06 110 VAL A N 1
ATOM 851 C CA . VAL A 1 110 ? -7.790 -6.430 -3.398 1.00 92.06 110 VAL A CA 1
ATOM 852 C C . VAL A 1 110 ? -6.976 -6.036 -2.168 1.00 92.06 110 VAL A C 1
ATOM 854 O O . VAL A 1 110 ? -6.602 -4.877 -2.007 1.00 92.06 110 VAL A O 1
ATOM 857 N N . THR A 1 111 ? -6.700 -6.985 -1.272 1.00 94.56 111 THR A N 1
ATOM 858 C CA . THR A 1 111 ? -5.865 -6.718 -0.090 1.00 94.56 111 THR A CA 1
ATOM 859 C C . THR A 1 111 ? -4.495 -6.186 -0.509 1.00 94.56 111 THR A C 1
ATOM 861 O O . THR A 1 111 ? -3.872 -6.723 -1.424 1.00 94.56 111 THR A O 1
ATOM 864 N N . GLY A 1 112 ? -4.035 -5.133 0.166 1.00 88.69 112 GLY A N 1
ATOM 865 C CA . GLY A 1 112 ? -2.801 -4.417 -0.143 1.00 88.69 112 GLY A CA 1
ATOM 866 C C . GLY A 1 112 ? -2.975 -3.234 -1.101 1.00 88.69 112 GLY A C 1
ATOM 867 O O . GLY A 1 112 ? -2.028 -2.465 -1.258 1.00 88.69 112 GLY A O 1
ATOM 868 N N . THR A 1 113 ? -4.156 -3.040 -1.709 1.00 90.19 113 THR A N 1
ATOM 869 C CA . THR A 1 113 ? -4.443 -1.828 -2.493 1.00 90.19 113 THR A CA 1
ATOM 870 C C . THR A 1 113 ? -4.262 -0.584 -1.621 1.00 90.19 113 THR A C 1
ATOM 872 O O . THR A 1 113 ? -4.703 -0.546 -0.472 1.00 90.19 113 THR A O 1
ATOM 875 N N . VAL A 1 114 ? -3.618 0.442 -2.177 1.00 91.19 114 VAL A N 1
ATOM 876 C CA . VAL A 1 114 ? -3.533 1.762 -1.551 1.00 91.19 114 VAL A CA 1
ATOM 877 C C . VAL A 1 114 ? -4.592 2.663 -2.164 1.00 91.19 114 VAL A C 1
ATOM 879 O O . VAL A 1 114 ? -4.771 2.695 -3.382 1.00 91.19 114 VAL A O 1
ATOM 882 N N . ILE A 1 115 ? -5.312 3.377 -1.312 1.00 93.44 115 ILE A N 1
ATOM 883 C CA . ILE A 1 115 ? -6.388 4.279 -1.692 1.00 93.44 115 ILE A CA 1
ATOM 884 C C . ILE A 1 115 ? -6.183 5.651 -1.069 1.00 93.44 115 ILE A C 1
ATOM 886 O O . ILE A 1 115 ? -5.668 5.766 0.040 1.00 93.44 115 ILE A O 1
ATOM 890 N N . THR A 1 116 ? -6.644 6.688 -1.753 1.00 93.94 116 THR A N 1
ATOM 891 C CA . THR A 1 116 ? -6.906 7.988 -1.143 1.00 93.94 116 THR A CA 1
ATOM 892 C C . THR A 1 116 ? -8.376 8.032 -0.771 1.00 93.94 116 THR A C 1
ATOM 894 O O . THR A 1 116 ? -9.235 7.846 -1.631 1.00 93.94 116 THR A O 1
ATOM 897 N N . VAL A 1 117 ? -8.659 8.294 0.499 1.00 94.81 117 VAL A N 1
ATOM 898 C CA . VAL A 1 117 ? -10.004 8.593 0.986 1.00 94.81 117 VAL A CA 1
ATOM 899 C C . VAL A 1 117 ? -10.144 10.110 1.090 1.00 94.81 117 VAL A C 1
ATOM 901 O O . VAL A 1 117 ? -9.234 10.797 1.558 1.00 94.81 117 VAL A O 1
ATOM 904 N N . SER A 1 118 ? -11.272 10.653 0.644 1.00 94.31 118 SER A N 1
ATOM 905 C CA . SER A 1 118 ? -11.554 12.090 0.699 1.00 94.31 118 SER A CA 1
ATOM 906 C C . SER A 1 118 ? -13.050 12.366 0.863 1.00 94.31 118 SER A C 1
ATOM 908 O O . SER A 1 118 ? -13.870 11.457 0.798 1.00 94.31 118 SER A O 1
ATOM 910 N N . GLY A 1 119 ? -13.426 13.621 1.119 1.00 91.00 119 GLY A N 1
ATOM 911 C CA . GLY A 1 119 ? -14.837 14.011 1.236 1.00 91.00 119 GLY A CA 1
ATOM 912 C C . GLY A 1 119 ? -15.524 13.604 2.546 1.00 91.00 119 GLY A C 1
ATOM 913 O O . GLY A 1 119 ? -16.632 14.069 2.813 1.00 91.00 119 GLY A O 1
ATOM 914 N N . CYS A 1 120 ? -14.866 12.835 3.421 1.00 89.19 120 CYS A N 1
ATOM 915 C CA . CYS A 1 120 ? -15.414 12.487 4.726 1.00 89.19 120 CYS A CA 1
ATOM 916 C C . CYS A 1 120 ? -15.563 13.734 5.603 1.00 89.19 120 CYS A C 1
ATOM 918 O O . CYS A 1 120 ? -14.665 14.577 5.694 1.00 89.19 120 CYS A O 1
ATOM 920 N N . THR A 1 121 ? -16.653 13.803 6.371 1.00 87.06 121 THR A N 1
ATOM 921 C CA . THR A 1 121 ? -16.842 14.845 7.403 1.00 87.06 121 THR A CA 1
ATOM 922 C C . THR A 1 121 ? -15.786 14.791 8.512 1.00 87.06 121 THR A C 1
ATOM 924 O O . THR A 1 121 ? -15.641 15.741 9.286 1.00 87.06 121 THR A O 1
ATOM 927 N N . LYS A 1 122 ? -15.043 13.686 8.611 1.00 81.31 122 LYS A N 1
ATOM 928 C CA . LYS A 1 122 ? -14.001 13.473 9.608 1.00 81.31 122 LYS A CA 1
ATOM 929 C C . LYS A 1 122 ? -12.627 13.418 8.955 1.00 81.31 122 LYS A C 1
ATOM 931 O O . LYS A 1 122 ? -12.380 12.627 8.052 1.00 81.31 122 LYS A O 1
ATOM 936 N N . ALA A 1 123 ? -11.726 14.250 9.472 1.00 78.88 123 ALA A N 1
ATOM 937 C CA . ALA A 1 123 ? -10.422 14.485 8.870 1.00 78.88 123 ALA A CA 1
ATOM 938 C C . ALA A 1 123 ? -9.479 13.274 8.908 1.00 78.88 123 ALA A C 1
ATOM 940 O O . ALA A 1 123 ? -8.713 13.127 7.968 1.00 78.88 123 ALA A O 1
ATOM 941 N N . TYR A 1 124 ? -9.527 12.407 9.934 1.00 78.56 124 TYR A N 1
ATOM 942 C CA . TYR A 1 124 ? -8.606 11.258 9.979 1.00 78.56 124 TYR A CA 1
ATOM 943 C C . TYR A 1 124 ? -8.908 10.274 8.838 1.00 78.56 124 TYR A C 1
ATOM 945 O O . TYR A 1 124 ? -7.978 9.677 8.324 1.00 78.56 124 TYR A O 1
ATOM 953 N N . ALA A 1 125 ? -10.167 10.124 8.396 1.00 82.62 125 ALA A N 1
ATOM 954 C CA . ALA A 1 125 ? -10.477 9.245 7.271 1.00 82.62 125 ALA A CA 1
ATOM 955 C C . ALA A 1 125 ? -9.902 9.809 5.970 1.00 82.62 125 ALA A C 1
ATOM 957 O O . ALA A 1 125 ? -9.462 9.026 5.144 1.00 82.62 125 ALA A O 1
ATOM 958 N N . ASN A 1 126 ? -9.849 11.139 5.821 1.00 90.69 126 ASN A N 1
ATOM 959 C CA . ASN A 1 126 ? -9.336 11.829 4.637 1.00 90.69 126 ASN A CA 1
ATOM 960 C C . ASN A 1 126 ? -7.803 11.750 4.539 1.00 90.69 126 ASN A C 1
ATOM 962 O O . ASN A 1 126 ? -7.097 12.730 4.785 1.00 90.69 126 ASN A O 1
ATOM 966 N N . ALA A 1 127 ? -7.291 10.571 4.205 1.00 91.94 127 ALA A N 1
ATOM 967 C CA . ALA A 1 127 ? -5.871 10.289 4.077 1.00 91.94 127 ALA A CA 1
ATOM 968 C C . ALA A 1 127 ? -5.625 9.175 3.050 1.00 91.94 127 ALA A C 1
ATOM 970 O O . ALA A 1 127 ? -6.552 8.639 2.436 1.00 91.94 127 ALA A O 1
ATOM 971 N N . VAL A 1 128 ? -4.350 8.844 2.857 1.00 91.56 128 VAL A N 1
ATOM 972 C CA . VAL A 1 128 ? -3.935 7.689 2.062 1.00 91.56 128 VAL A CA 1
ATOM 973 C C . VAL A 1 128 ? -3.861 6.471 2.975 1.00 91.56 128 VAL A C 1
ATOM 975 O O . VAL A 1 128 ? -3.202 6.516 4.011 1.00 91.56 128 VAL A O 1
ATOM 978 N N . TRP A 1 129 ? -4.509 5.385 2.571 1.00 93.56 129 TRP A N 1
ATOM 979 C CA . TRP A 1 129 ? -4.624 4.156 3.345 1.00 93.56 129 TRP A CA 1
ATOM 980 C C . TRP A 1 129 ? -4.250 2.950 2.504 1.00 93.56 129 TRP A C 1
ATOM 982 O O . TRP A 1 129 ? -4.679 2.829 1.359 1.00 93.56 129 TRP A O 1
ATOM 992 N N . ARG A 1 130 ? -3.503 2.017 3.091 1.00 93.25 130 ARG A N 1
ATOM 993 C CA . ARG A 1 130 ? -3.496 0.634 2.609 1.00 93.25 130 ARG A CA 1
ATOM 994 C C . ARG A 1 130 ? -4.733 -0.072 3.162 1.00 93.25 130 ARG A C 1
ATOM 996 O O . ARG A 1 130 ? -5.198 0.287 4.244 1.00 93.25 130 ARG A O 1
ATOM 1003 N N . ILE A 1 131 ? -5.292 -1.014 2.408 1.00 95.25 131 ILE A N 1
ATOM 1004 C CA . ILE A 1 131 ? -6.515 -1.714 2.806 1.00 95.25 131 ILE A CA 1
ATOM 1005 C C . ILE A 1 131 ? -6.339 -3.223 2.901 1.00 95.25 131 ILE A C 1
ATOM 1007 O O . ILE A 1 131 ? -5.603 -3.837 2.123 1.00 95.25 131 ILE A O 1
ATOM 1011 N N . THR A 1 132 ? -7.136 -3.826 3.777 1.00 96.31 132 THR A N 1
ATOM 1012 C CA . THR A 1 132 ? -7.325 -5.274 3.858 1.00 96.31 132 THR A CA 1
ATOM 1013 C C . THR A 1 132 ? -8.766 -5.618 3.497 1.00 96.31 132 THR A C 1
ATOM 1015 O O . THR A 1 132 ? -9.703 -5.162 4.146 1.00 96.31 132 THR A O 1
ATOM 1018 N N . VAL A 1 133 ? -8.968 -6.409 2.440 1.00 96.25 133 VAL A N 1
ATOM 1019 C CA . VAL A 1 133 ? -10.309 -6.834 2.014 1.00 96.25 133 VAL A CA 1
ATOM 1020 C C . VAL A 1 133 ? -10.850 -7.876 2.986 1.00 96.25 133 VAL A C 1
ATOM 1022 O O . VAL A 1 133 ? -10.162 -8.850 3.297 1.00 96.25 133 VAL A O 1
ATOM 1025 N N . VAL A 1 134 ? -12.086 -7.673 3.443 1.00 96.19 134 VAL A N 1
ATOM 1026 C CA . VAL A 1 134 ? -12.794 -8.593 4.343 1.00 96.19 134 VAL A CA 1
ATOM 1027 C C . VAL A 1 134 ? -13.673 -9.538 3.527 1.00 96.19 134 VAL A C 1
ATOM 1029 O O . VAL A 1 134 ? -13.592 -10.756 3.688 1.00 96.19 134 VAL A O 1
ATOM 1032 N N . ASP A 1 135 ? -14.468 -8.990 2.609 1.00 96.50 135 ASP A N 1
ATOM 1033 C CA . ASP A 1 135 ? -15.280 -9.740 1.649 1.00 96.50 135 ASP A CA 1
ATOM 1034 C C . ASP A 1 135 ? -15.520 -8.917 0.369 1.00 96.50 135 ASP A C 1
ATOM 1036 O O . ASP A 1 135 ? -14.803 -7.964 0.105 1.00 96.50 135 ASP A O 1
ATOM 1040 N N . ALA A 1 136 ? -16.483 -9.300 -0.476 1.00 95.88 136 ALA A N 1
ATOM 1041 C CA . ALA A 1 136 ? -16.749 -8.600 -1.738 1.00 95.88 136 ALA A CA 1
ATOM 1042 C C . ALA A 1 136 ? -17.313 -7.175 -1.564 1.00 95.88 136 ALA A C 1
ATOM 1044 O O . ALA A 1 136 ? -17.328 -6.410 -2.533 1.00 95.88 136 ALA A O 1
ATOM 1045 N N . ASN A 1 137 ? -17.798 -6.854 -0.361 1.00 97.00 137 ASN A N 1
ATOM 1046 C CA . ASN A 1 137 ? -18.566 -5.655 -0.052 1.00 97.00 137 ASN A CA 1
ATOM 1047 C C . ASN A 1 137 ? -17.927 -4.803 1.051 1.00 97.00 137 ASN A C 1
ATOM 1049 O O . ASN A 1 137 ? -18.405 -3.701 1.321 1.00 97.00 137 ASN A O 1
ATOM 1053 N N . THR A 1 138 ? -16.865 -5.293 1.693 1.00 96.69 138 THR A N 1
ATOM 1054 C CA . THR A 1 138 ? -16.236 -4.622 2.827 1.00 96.69 138 THR A CA 1
ATOM 1055 C C . THR A 1 138 ? -14.716 -4.784 2.858 1.00 96.69 138 THR A C 1
ATOM 1057 O O . THR A 1 138 ? -14.149 -5.815 2.484 1.00 96.69 138 THR A O 1
ATOM 1060 N N . PHE A 1 139 ? -14.038 -3.752 3.357 1.00 97.38 139 PHE A N 1
ATOM 1061 C CA . PHE A 1 139 ? -12.589 -3.717 3.569 1.00 97.38 139 PHE A CA 1
ATOM 1062 C C . PHE A 1 139 ? -12.241 -2.856 4.788 1.00 97.38 139 PHE A C 1
ATOM 1064 O O . PHE A 1 139 ? -13.018 -1.991 5.178 1.00 97.38 139 PHE A O 1
ATOM 1071 N N . THR A 1 140 ? -11.075 -3.055 5.396 1.00 96.00 140 THR A N 1
ATOM 1072 C CA . THR A 1 140 ? -10.578 -2.216 6.497 1.00 96.00 140 THR A CA 1
ATOM 1073 C C . THR A 1 140 ? -9.478 -1.271 6.036 1.00 96.00 140 THR A C 1
ATOM 1075 O O . THR A 1 140 ? -8.716 -1.612 5.133 1.00 96.00 140 THR A O 1
ATOM 1078 N N . LEU A 1 141 ? -9.365 -0.109 6.683 1.00 94.38 141 LEU A N 1
ATOM 1079 C CA . LEU A 1 141 ? -8.218 0.792 6.533 1.00 94.38 141 LEU A CA 1
ATOM 1080 C C . LEU A 1 141 ? -7.096 0.355 7.488 1.00 94.38 141 LEU A C 1
ATOM 1082 O O . LEU A 1 141 ? -7.282 0.355 8.706 1.00 94.38 141 LEU A O 1
ATOM 1086 N N . ASP A 1 142 ? -5.942 -0.030 6.949 1.00 92.06 142 ASP A N 1
ATOM 1087 C CA . ASP A 1 142 ? -4.829 -0.557 7.740 1.00 92.06 142 ASP A CA 1
ATOM 1088 C C . ASP A 1 142 ? -4.297 0.514 8.698 1.00 92.06 142 ASP A C 1
ATOM 1090 O O . ASP A 1 142 ? -4.068 1.658 8.306 1.00 92.06 142 ASP A O 1
ATOM 1094 N N . THR A 1 143 ? -4.073 0.139 9.961 1.00 89.38 143 THR A N 1
ATOM 1095 C CA . THR A 1 143 ? -3.616 1.011 11.069 1.00 89.38 143 THR A CA 1
ATOM 1096 C C . THR A 1 143 ? -4.577 2.137 11.478 1.00 89.38 143 THR A C 1
ATOM 1098 O O . THR A 1 143 ? -4.329 2.817 12.474 1.00 89.38 143 THR A O 1
ATOM 1101 N N . ALA A 1 144 ? -5.701 2.318 10.777 1.00 89.12 144 ALA A N 1
ATOM 1102 C CA . ALA A 1 144 ? -6.736 3.253 11.194 1.00 89.12 144 ALA A CA 1
ATOM 1103 C C . ALA A 1 144 ? -7.451 2.750 12.458 1.00 89.12 144 ALA A C 1
ATOM 1105 O O . ALA A 1 144 ? -7.772 1.567 12.584 1.00 89.12 144 ALA A O 1
ATOM 1106 N N . SER A 1 145 ? -7.744 3.678 13.369 1.00 87.44 145 SER A N 1
ATOM 1107 C CA . SER A 1 145 ? -8.374 3.406 14.661 1.00 87.44 145 SER A CA 1
ATOM 1108 C C . SER A 1 145 ? -9.704 4.154 14.790 1.00 87.44 145 SER A C 1
ATOM 1110 O O . SER A 1 145 ? -9.761 5.384 14.671 1.00 87.44 145 SER A O 1
ATOM 1112 N N . TRP A 1 146 ? -10.784 3.414 15.046 1.00 84.94 146 TRP A N 1
ATOM 1113 C CA . TRP A 1 146 ? -12.133 3.946 15.224 1.00 84.94 146 TRP A CA 1
ATOM 1114 C C . TRP A 1 146 ? -12.297 4.713 16.542 1.00 84.94 146 TRP A C 1
ATOM 1116 O O . TRP A 1 146 ? -13.124 5.610 16.632 1.00 84.94 146 TRP A O 1
ATOM 1126 N N . THR A 1 147 ? -11.487 4.454 17.566 1.00 79.50 147 THR A N 1
ATOM 1127 C CA . THR A 1 147 ? -11.510 5.181 18.847 1.00 79.50 147 THR A CA 1
ATOM 1128 C C . THR A 1 147 ? -11.095 6.643 18.699 1.00 79.50 147 THR A C 1
ATOM 1130 O O . THR A 1 147 ? -11.430 7.470 19.547 1.00 79.50 147 THR A O 1
ATOM 1133 N N . SER A 1 148 ? -10.453 6.996 17.580 1.00 71.50 148 SER A N 1
ATOM 1134 C CA . SER A 1 148 ? -10.252 8.390 17.167 1.00 71.50 148 SER A CA 1
ATOM 1135 C C . SER A 1 148 ? -11.542 9.071 16.665 1.00 71.50 148 SER A C 1
ATOM 1137 O O . SER A 1 148 ? -11.559 10.285 16.448 1.00 71.50 148 SER A O 1
ATOM 1139 N N . PHE A 1 149 ? -12.644 8.328 16.508 1.00 69.88 149 PHE A N 1
ATOM 1140 C CA . PHE A 1 149 ? -13.976 8.840 16.197 1.00 69.88 149 PHE A CA 1
ATOM 1141 C C . PHE A 1 149 ? -14.824 9.010 17.455 1.00 69.88 149 PHE A C 1
ATOM 1143 O O . PHE A 1 149 ? -14.799 8.218 18.391 1.00 69.88 149 PHE A O 1
ATOM 1150 N N . THR A 1 150 ? -15.716 9.997 17.411 1.00 64.12 150 THR A N 1
ATOM 1151 C CA . THR A 1 150 ? -16.746 10.225 18.433 1.00 64.12 150 THR A CA 1
ATOM 1152 C C . THR A 1 150 ? -18.116 9.626 18.074 1.00 64.12 150 THR A C 1
ATOM 1154 O O . THR A 1 150 ? -19.139 10.115 18.549 1.00 64.12 150 THR A O 1
ATOM 1157 N N . GLY A 1 151 ? -18.141 8.541 17.284 1.00 65.56 151 GLY A N 1
ATOM 1158 C CA . GLY A 1 151 ? -19.278 7.606 17.246 1.00 65.56 151 GLY A CA 1
ATOM 1159 C C . GLY A 1 151 ? -20.365 7.826 16.188 1.00 65.56 151 GLY A C 1
ATOM 1160 O O . GLY A 1 151 ? -21.529 7.576 16.482 1.00 65.56 151 GLY A O 1
ATOM 1161 N N . ALA A 1 152 ? -20.023 8.268 14.975 1.00 81.00 152 ALA A N 1
ATOM 1162 C CA . ALA A 1 152 ? -20.956 8.220 13.846 1.00 81.00 152 ALA A CA 1
ATOM 1163 C C . ALA A 1 152 ? -20.253 7.737 12.577 1.00 81.00 152 ALA A C 1
ATOM 1165 O O . ALA A 1 152 ? -19.094 8.101 12.352 1.00 81.00 152 ALA A O 1
ATOM 1166 N N . ASP A 1 153 ? -20.985 6.969 11.774 1.00 89.50 153 ASP A N 1
ATOM 1167 C CA . ASP A 1 153 ? -20.567 6.540 10.443 1.00 89.50 153 ASP A CA 1
ATOM 1168 C C . ASP A 1 153 ? -20.386 7.758 9.532 1.00 89.50 153 ASP A C 1
ATOM 1170 O O . ASP A 1 153 ? -21.025 8.806 9.709 1.00 89.50 153 ASP A O 1
ATOM 1174 N N . VAL A 1 154 ? -19.459 7.652 8.584 1.00 90.81 154 VAL A N 1
ATOM 1175 C CA . VAL A 1 154 ? -19.123 8.742 7.665 1.00 90.81 154 VAL A CA 1
ATOM 1176 C C . VAL A 1 154 ? -19.079 8.233 6.245 1.00 90.81 154 VAL A C 1
ATOM 1178 O O . VAL A 1 154 ? -18.692 7.101 6.000 1.00 90.81 154 VAL A O 1
ATOM 1181 N N . THR A 1 155 ? -19.424 9.094 5.303 1.00 94.38 155 THR A N 1
ATOM 1182 C CA . THR A 1 155 ? -19.375 8.771 3.881 1.00 94.38 155 THR A CA 1
ATOM 1183 C C . THR A 1 155 ? -18.248 9.551 3.225 1.00 94.38 155 THR A C 1
ATOM 1185 O O . THR A 1 155 ? -18.064 10.728 3.548 1.00 94.38 155 THR A O 1
ATOM 1188 N N . GLY A 1 156 ? -17.506 8.912 2.326 1.00 93.75 156 GLY A N 1
ATOM 1189 C CA . GLY A 1 156 ? -16.486 9.576 1.523 1.00 93.75 156 GLY A CA 1
ATOM 1190 C C . GLY A 1 156 ? -16.161 8.835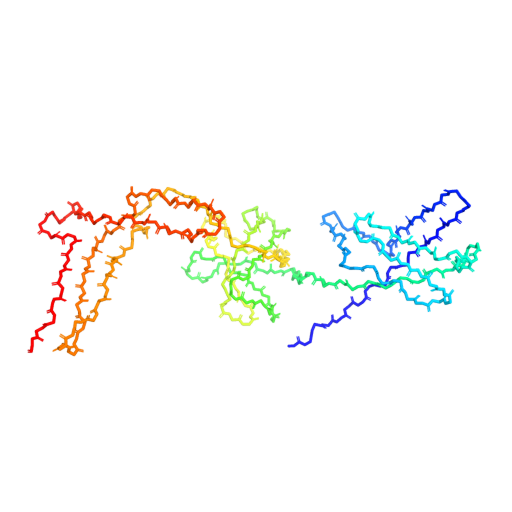 0.239 1.00 93.75 156 GLY A C 1
ATOM 1191 O O . GLY A 1 156 ? -16.609 7.714 0.007 1.00 93.75 156 GLY A O 1
ATOM 1192 N N . ASP A 1 157 ? -15.348 9.480 -0.581 1.00 94.00 157 ASP A N 1
ATOM 1193 C CA . ASP A 1 157 ? -14.916 8.958 -1.866 1.00 94.00 157 ASP A CA 1
ATOM 1194 C C . ASP A 1 157 ? -13.557 8.277 -1.731 1.00 94.00 157 ASP A C 1
ATOM 1196 O O . ASP A 1 157 ? -12.681 8.717 -0.981 1.00 94.00 157 ASP A O 1
ATOM 1200 N N . VAL A 1 158 ? -13.379 7.205 -2.494 1.00 94.06 158 VAL A N 1
ATOM 1201 C CA . VAL A 1 158 ? -12.184 6.366 -2.530 1.00 94.06 158 VAL A CA 1
ATOM 1202 C C . VAL A 1 158 ? -11.623 6.376 -3.940 1.00 94.06 158 VAL A C 1
ATOM 1204 O O . VAL A 1 158 ? -12.310 5.987 -4.879 1.00 94.06 158 VAL A O 1
ATOM 1207 N N . VAL A 1 159 ? -10.355 6.750 -4.090 1.00 91.50 159 VAL A N 1
ATOM 1208 C CA . VAL A 1 159 ? -9.625 6.672 -5.363 1.00 91.50 159 VAL A CA 1
ATOM 1209 C C . VAL A 1 159 ? -8.448 5.723 -5.196 1.00 91.50 159 VAL A C 1
ATOM 1211 O O . VAL A 1 159 ? -7.627 5.912 -4.298 1.00 91.50 159 VAL A O 1
ATOM 1214 N N . VAL A 1 160 ? -8.341 4.707 -6.056 1.00 87.75 160 VAL A N 1
ATOM 1215 C CA . VAL A 1 160 ? -7.178 3.807 -6.058 1.00 87.75 160 VAL A CA 1
ATOM 1216 C C . VAL A 1 160 ? -5.918 4.577 -6.454 1.00 87.75 160 VAL A C 1
ATOM 1218 O O . VAL A 1 160 ? -5.889 5.289 -7.460 1.00 87.75 160 VAL A O 1
ATOM 1221 N N . VAL A 1 161 ? -4.869 4.425 -5.648 1.00 82.94 161 VAL A N 1
ATOM 1222 C CA . VAL A 1 161 ? -3.548 5.001 -5.891 1.00 82.94 161 VAL A CA 1
ATOM 1223 C C . VAL A 1 161 ? -2.671 3.943 -6.543 1.00 82.94 161 VAL A C 1
ATOM 1225 O O . VAL A 1 161 ? -2.473 2.859 -5.996 1.00 82.94 161 VAL A O 1
ATOM 1228 N N . GLU A 1 162 ? -2.099 4.288 -7.694 1.00 71.06 162 GLU A N 1
ATOM 1229 C CA . GLU A 1 162 ? -1.051 3.485 -8.319 1.00 71.06 162 GLU A CA 1
ATOM 1230 C C . GLU A 1 162 ? 0.211 3.545 -7.454 1.00 71.06 162 GLU A C 1
ATOM 1232 O O . GLU A 1 162 ? 0.902 4.566 -7.387 1.00 71.06 162 GLU A O 1
ATOM 1237 N N . VAL A 1 163 ? 0.505 2.445 -6.765 1.00 63.28 163 VAL A N 1
ATOM 1238 C CA . VAL A 1 163 ? 1.764 2.285 -6.040 1.00 63.28 163 VAL A CA 1
ATOM 1239 C C . VAL A 1 163 ? 2.835 1.831 -7.016 1.00 63.28 163 VAL A C 1
ATOM 1241 O O . VAL A 1 163 ? 2.816 0.716 -7.524 1.00 63.28 163 VAL A O 1
ATOM 1244 N N . THR A 1 164 ? 3.789 2.712 -7.297 1.00 66.62 164 THR A N 1
ATOM 1245 C CA . THR A 1 164 ? 4.922 2.385 -8.175 1.00 66.62 164 THR A CA 1
ATOM 1246 C C . THR A 1 164 ? 6.084 1.754 -7.411 1.00 66.62 164 THR A C 1
ATOM 1248 O O . THR A 1 164 ? 6.955 1.140 -8.020 1.00 66.62 164 THR A O 1
ATOM 1251 N N . HIS A 1 165 ? 6.102 1.912 -6.085 1.00 60.59 165 HIS A N 1
ATOM 1252 C CA . HIS A 1 165 ? 7.184 1.475 -5.213 1.00 60.59 165 HIS A CA 1
ATOM 1253 C C . HIS A 1 165 ? 6.640 1.123 -3.827 1.00 60.59 165 HIS A C 1
ATOM 1255 O O . HIS A 1 165 ? 5.723 1.781 -3.328 1.00 60.59 165 HIS A O 1
ATOM 1261 N N . ASP A 1 166 ? 7.255 0.140 -3.177 1.00 64.81 166 ASP A N 1
ATOM 1262 C CA . ASP A 1 166 ? 7.098 -0.053 -1.740 1.00 64.81 166 ASP A CA 1
ATOM 1263 C C . ASP A 1 166 ? 7.902 1.015 -0.991 1.00 64.81 166 ASP A C 1
ATOM 1265 O O . ASP A 1 166 ? 9.081 1.248 -1.271 1.00 64.81 166 ASP A O 1
ATOM 1269 N N . VAL A 1 167 ? 7.258 1.681 -0.033 1.00 57.81 167 VAL A N 1
ATOM 1270 C CA . VAL A 1 167 ? 7.903 2.691 0.808 1.00 57.81 167 VAL A CA 1
ATOM 1271 C C . VAL A 1 167 ? 8.336 2.024 2.107 1.00 57.81 167 VAL A C 1
ATOM 1273 O O . VAL A 1 167 ? 7.504 1.577 2.891 1.00 57.81 167 VAL A O 1
ATOM 1276 N N . ILE A 1 168 ? 9.646 1.973 2.337 1.00 62.78 168 ILE A N 1
ATOM 1277 C CA . ILE A 1 168 ? 10.235 1.515 3.597 1.00 62.78 168 ILE A CA 1
ATOM 1278 C C . ILE A 1 168 ? 10.673 2.761 4.368 1.00 62.78 168 ILE A C 1
ATOM 1280 O O . ILE A 1 168 ? 11.591 3.465 3.946 1.00 62.78 168 ILE A O 1
ATOM 1284 N N . THR A 1 169 ? 10.007 3.053 5.483 1.00 62.41 169 THR A N 1
ATOM 1285 C CA . THR A 1 169 ? 10.344 4.167 6.382 1.00 62.41 169 THR A CA 1
ATOM 1286 C C . THR A 1 169 ? 10.899 3.648 7.702 1.00 62.41 169 THR A C 1
ATOM 1288 O O . THR A 1 169 ? 10.523 2.571 8.153 1.00 62.41 169 THR A O 1
ATOM 1291 N N . GLY A 1 170 ? 11.777 4.422 8.341 1.00 59.44 170 GLY A N 1
ATOM 1292 C CA . GLY A 1 170 ? 12.176 4.159 9.727 1.00 59.44 170 GLY A CA 1
ATOM 1293 C C . GLY A 1 170 ? 11.085 4.558 10.728 1.00 59.44 170 GLY A C 1
ATOM 1294 O O . GLY A 1 170 ? 10.167 5.304 10.385 1.00 59.44 170 GLY A O 1
ATOM 1295 N N . GLY A 1 171 ? 11.222 4.098 11.968 1.00 68.44 171 GLY A N 1
ATOM 1296 C CA . GLY A 1 171 ? 10.354 4.426 13.100 1.00 68.44 171 GLY A CA 1
ATOM 1297 C C . GLY A 1 171 ? 11.080 4.203 14.428 1.00 68.44 171 GLY A C 1
ATOM 1298 O O . GLY A 1 171 ? 12.230 3.755 14.436 1.00 68.44 171 GLY A O 1
ATOM 1299 N N . ASP A 1 172 ? 10.423 4.546 15.537 1.00 76.75 172 ASP A N 1
ATOM 1300 C CA . ASP A 1 172 ? 10.895 4.176 16.874 1.00 76.75 172 ASP A CA 1
ATOM 1301 C C . ASP A 1 172 ? 10.795 2.653 17.051 1.00 76.75 172 ASP A C 1
ATOM 1303 O O . ASP A 1 172 ? 9.844 2.047 16.569 1.00 76.75 172 ASP A O 1
ATOM 1307 N N . ILE A 1 173 ? 11.765 2.046 17.742 1.00 71.06 173 ILE A N 1
ATOM 1308 C CA . ILE A 1 173 ? 11.794 0.594 17.982 1.00 71.06 173 ILE A CA 1
ATOM 1309 C C . ILE A 1 173 ? 10.890 0.266 19.176 1.00 71.06 173 ILE A C 1
ATOM 1311 O O . ILE A 1 173 ? 11.176 0.685 20.302 1.00 71.06 173 ILE A O 1
ATOM 1315 N N . GLY A 1 174 ? 9.818 -0.485 18.933 1.00 72.81 174 GLY A N 1
ATOM 1316 C CA . GLY A 1 174 ? 8.933 -1.065 19.940 1.00 72.81 174 GLY A CA 1
ATOM 1317 C C . GLY A 1 174 ? 9.224 -2.543 20.217 1.00 72.81 174 GLY A C 1
ATOM 1318 O O . GLY A 1 174 ? 9.998 -3.192 19.517 1.00 72.81 174 GLY A O 1
ATOM 1319 N N . ASP A 1 175 ? 8.573 -3.100 21.241 1.00 70.81 175 ASP A N 1
ATOM 1320 C CA . ASP A 1 175 ? 8.720 -4.519 21.611 1.00 70.81 175 ASP A CA 1
ATOM 1321 C C . ASP A 1 175 ? 8.266 -5.470 20.484 1.00 70.81 175 ASP A C 1
ATOM 1323 O O . ASP A 1 175 ? 8.782 -6.577 20.360 1.00 70.81 175 ASP A O 1
ATOM 1327 N N . GLU A 1 176 ? 7.337 -5.026 19.634 1.00 69.25 176 GLU A N 1
ATOM 1328 C CA . GLU A 1 176 ? 6.833 -5.792 18.486 1.00 69.25 176 GLU A CA 1
ATOM 1329 C C . GLU A 1 176 ? 7.812 -5.830 17.297 1.00 69.25 176 GLU A C 1
ATOM 1331 O O . GLU A 1 176 ? 7.681 -6.694 16.433 1.00 69.25 176 GLU A O 1
ATOM 1336 N N . ASP A 1 177 ? 8.817 -4.945 17.255 1.00 68.38 177 ASP A N 1
ATOM 1337 C CA . ASP A 1 177 ? 9.824 -4.919 16.180 1.00 68.38 177 ASP A CA 1
ATOM 1338 C C . ASP A 1 177 ? 10.913 -5.990 16.361 1.00 68.38 177 ASP A C 1
ATOM 1340 O O . ASP A 1 177 ? 11.729 -6.231 15.463 1.00 68.38 177 ASP A O 1
ATOM 1344 N N . TYR A 1 178 ? 10.945 -6.650 17.521 1.00 67.00 178 TYR A N 1
ATOM 1345 C CA . TYR A 1 178 ? 11.846 -7.764 17.771 1.00 67.00 178 TYR A CA 1
ATOM 1346 C C . TYR A 1 178 ? 11.342 -8.998 17.033 1.00 67.00 178 TYR A C 1
ATOM 1348 O O . TYR A 1 178 ? 10.254 -9.512 17.282 1.00 67.00 178 TYR A O 1
ATOM 1356 N N . ILE A 1 179 ? 12.177 -9.533 16.150 1.00 75.56 179 ILE A N 1
ATOM 1357 C CA . ILE A 1 179 ? 11.914 -10.839 15.557 1.00 75.56 179 ILE A CA 1
ATOM 1358 C C . ILE A 1 179 ? 12.167 -11.937 16.592 1.00 75.56 179 ILE A C 1
ATOM 1360 O O . ILE A 1 179 ? 13.210 -11.954 17.258 1.00 75.56 179 ILE A O 1
ATOM 1364 N N . ASP A 1 180 ? 11.231 -12.888 16.678 1.00 75.44 180 ASP A N 1
ATOM 1365 C CA . ASP A 1 180 ? 11.286 -14.005 17.630 1.00 75.44 180 ASP A CA 1
ATOM 1366 C C . ASP A 1 180 ? 12.642 -14.720 17.580 1.00 75.44 180 ASP A C 1
ATOM 1368 O O . ASP A 1 180 ? 13.284 -14.962 18.609 1.00 75.44 180 ASP A O 1
ATOM 1372 N N . ASN A 1 181 ? 13.107 -15.025 16.363 1.00 80.00 181 ASN A N 1
ATOM 1373 C CA . ASN A 1 181 ? 14.412 -15.623 16.145 1.00 80.00 181 ASN A CA 1
ATOM 1374 C C . ASN A 1 181 ? 14.980 -15.404 14.736 1.00 80.00 181 ASN A C 1
ATOM 1376 O O . ASN A 1 181 ? 14.266 -15.436 13.736 1.00 80.00 181 ASN A O 1
ATOM 1380 N N . VAL A 1 182 ? 16.309 -15.377 14.645 1.00 85.12 182 VAL A N 1
ATOM 1381 C CA . VAL A 1 182 ? 17.077 -15.567 13.406 1.00 85.12 182 VAL A CA 1
ATOM 1382 C C . VAL A 1 182 ? 17.748 -16.930 13.461 1.00 85.12 182 VAL A C 1
ATOM 1384 O O . VAL A 1 182 ? 18.401 -17.259 14.450 1.00 85.12 182 VAL A O 1
ATOM 1387 N N . ALA A 1 183 ? 17.604 -17.731 12.403 1.00 87.38 183 ALA A N 1
ATOM 1388 C CA . ALA A 1 183 ? 18.194 -19.062 12.338 1.00 87.38 183 ALA A CA 1
ATOM 1389 C C . ALA A 1 183 ? 19.036 -19.261 11.073 1.00 87.38 183 ALA A C 1
ATOM 1391 O O . ALA A 1 183 ? 18.560 -19.071 9.956 1.00 87.38 183 ALA A O 1
ATOM 1392 N N . LEU A 1 184 ? 20.273 -19.727 11.255 1.00 86.19 184 LEU A N 1
ATOM 1393 C CA . LEU A 1 184 ? 21.095 -20.292 10.192 1.00 86.19 184 LEU A CA 1
ATOM 1394 C C . LEU A 1 184 ? 20.861 -21.804 10.140 1.00 86.19 184 LEU A C 1
ATOM 1396 O O . LEU A 1 184 ? 21.143 -22.516 11.107 1.00 86.19 184 LEU A O 1
ATOM 1400 N N . VAL A 1 185 ? 20.371 -22.295 9.001 1.00 88.81 185 VAL A N 1
ATOM 1401 C CA . VAL A 1 185 ? 20.091 -23.720 8.783 1.00 88.81 185 VAL A CA 1
ATOM 1402 C C . VAL A 1 185 ? 21.082 -24.286 7.774 1.00 88.81 185 VAL A C 1
ATOM 1404 O O . VAL A 1 185 ? 21.139 -23.843 6.630 1.00 88.81 185 VAL A O 1
ATOM 1407 N N . GLY A 1 186 ? 21.864 -25.278 8.197 1.00 83.00 186 GLY A N 1
ATOM 1408 C CA . GLY A 1 186 ? 22.903 -25.902 7.382 1.00 83.00 186 GLY A CA 1
ATOM 1409 C C . GLY A 1 186 ? 22.719 -27.407 7.232 1.00 83.00 186 GLY A C 1
ATOM 1410 O O . GLY A 1 186 ? 22.287 -28.103 8.150 1.00 83.00 186 GLY A O 1
ATOM 1411 N N . THR A 1 187 ? 23.101 -27.947 6.079 1.00 89.50 187 THR A N 1
ATOM 1412 C CA . THR A 1 187 ? 23.201 -29.397 5.870 1.00 89.50 187 THR A CA 1
ATOM 1413 C C . THR A 1 187 ? 24.591 -29.895 6.246 1.00 89.50 187 THR A C 1
ATOM 1415 O O . THR A 1 187 ? 25.590 -29.324 5.812 1.00 89.50 187 THR A O 1
ATOM 1418 N N . ILE A 1 188 ? 24.669 -30.995 6.998 1.00 84.06 188 ILE A N 1
ATOM 1419 C CA . ILE A 1 188 ? 25.939 -31.651 7.330 1.00 84.06 188 ILE A CA 1
ATOM 1420 C C . ILE A 1 188 ? 26.063 -32.936 6.515 1.00 84.06 188 ILE A C 1
ATOM 1422 O O . ILE A 1 188 ? 25.171 -33.784 6.540 1.00 84.06 188 ILE A O 1
ATOM 1426 N N . SER A 1 189 ? 27.190 -33.098 5.819 1.00 85.19 189 SER A N 1
ATOM 1427 C CA . SER A 1 189 ? 27.484 -34.331 5.085 1.00 85.19 189 SER A CA 1
ATOM 1428 C C . SER A 1 189 ? 27.441 -35.543 6.023 1.00 85.19 189 SER A C 1
ATOM 1430 O O . SER A 1 189 ? 28.056 -35.543 7.089 1.00 85.19 189 SER A O 1
ATOM 1432 N N . GLY A 1 190 ? 26.680 -36.569 5.642 1.00 83.06 190 GLY A N 1
ATOM 1433 C CA . GLY A 1 190 ? 26.479 -37.767 6.461 1.00 83.06 190 GLY A CA 1
ATOM 1434 C C . GLY A 1 190 ? 25.428 -37.633 7.572 1.00 83.06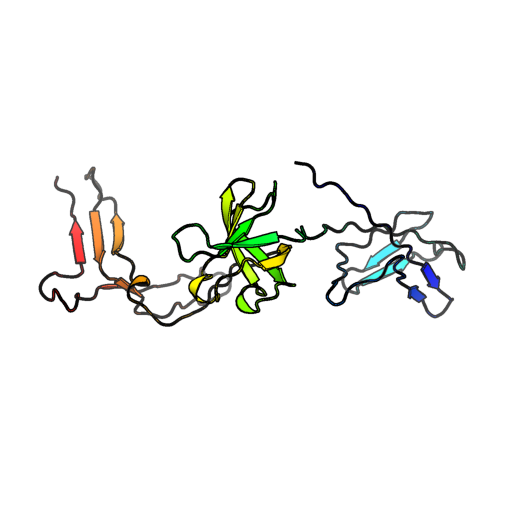 190 GLY A C 1
ATOM 1435 O O . GLY A 1 190 ? 25.309 -38.546 8.387 1.00 83.06 190 GLY A O 1
ATOM 1436 N N . LYS A 1 191 ? 24.650 -36.541 7.624 1.00 84.12 191 LYS A N 1
ATOM 1437 C CA . LYS A 1 191 ? 23.511 -36.381 8.544 1.00 84.12 191 LYS A CA 1
ATOM 1438 C C . LYS A 1 191 ? 22.213 -36.166 7.769 1.00 84.12 191 LYS A C 1
ATOM 1440 O O . LYS A 1 191 ? 22.163 -35.383 6.830 1.00 84.12 191 LYS A O 1
ATOM 1445 N N . ALA A 1 192 ? 21.145 -36.835 8.202 1.00 84.94 192 ALA A N 1
ATOM 1446 C CA . ALA A 1 192 ? 19.815 -36.691 7.601 1.00 84.94 192 ALA A CA 1
ATOM 1447 C C . ALA A 1 192 ? 19.052 -35.446 8.092 1.00 84.94 192 ALA A C 1
ATOM 1449 O O . ALA A 1 192 ? 18.082 -35.031 7.467 1.00 84.94 192 ALA A O 1
ATOM 1450 N N . LYS A 1 193 ? 19.463 -34.866 9.227 1.00 88.00 193 LYS A N 1
ATOM 1451 C CA . LYS A 1 193 ? 18.861 -33.662 9.815 1.00 88.00 193 LYS A CA 1
ATOM 1452 C C . LYS A 1 193 ? 19.839 -32.492 9.722 1.00 88.00 193 LYS A C 1
ATOM 1454 O O . LYS A 1 193 ? 21.047 -32.700 9.817 1.00 88.00 193 LYS A O 1
ATOM 1459 N N . ALA A 1 194 ? 19.308 -31.285 9.548 1.00 88.50 194 ALA A N 1
ATOM 1460 C CA . ALA A 1 194 ? 20.091 -30.056 9.488 1.00 88.50 194 ALA A CA 1
ATOM 1461 C C . ALA A 1 194 ? 20.701 -29.691 10.852 1.00 88.50 194 ALA A C 1
ATOM 1463 O O . ALA A 1 194 ? 20.170 -30.067 11.901 1.00 88.50 194 ALA A O 1
ATOM 1464 N N . VAL A 1 195 ? 21.798 -28.936 10.822 1.00 88.31 195 VAL A N 1
ATOM 1465 C CA . VAL A 1 195 ? 22.237 -28.120 11.958 1.00 88.31 195 VAL A CA 1
ATOM 1466 C C . VAL A 1 195 ? 21.487 -26.798 11.925 1.00 88.31 195 VAL A C 1
ATOM 1468 O O . VAL A 1 195 ? 21.301 -26.220 10.855 1.00 88.31 195 VAL A O 1
ATOM 1471 N N . ILE A 1 196 ? 21.032 -26.347 13.089 1.00 91.62 196 ILE A N 1
ATOM 1472 C CA . ILE A 1 196 ? 20.309 -25.085 13.239 1.00 91.62 196 ILE A CA 1
ATOM 1473 C C . ILE A 1 196 ? 21.030 -24.276 14.310 1.00 91.62 196 ILE A C 1
ATOM 1475 O O . ILE A 1 196 ? 21.121 -24.722 15.453 1.00 91.62 196 ILE A O 1
ATOM 1479 N N . CYS A 1 197 ? 21.541 -23.108 13.942 1.00 88.88 197 CYS A N 1
ATOM 1480 C CA . CYS A 1 197 ? 22.087 -22.130 14.878 1.00 88.88 197 CYS A CA 1
ATOM 1481 C C . CYS A 1 197 ? 21.087 -20.982 14.981 1.00 88.88 197 CYS A C 1
ATOM 1483 O O . CYS A 1 197 ? 20.758 -20.386 13.958 1.00 88.88 197 CYS A O 1
ATOM 1485 N N . MET A 1 198 ? 20.592 -20.697 16.180 1.00 90.88 198 MET A N 1
ATOM 1486 C CA . MET A 1 198 ? 19.518 -19.738 16.412 1.00 90.88 198 MET A CA 1
ATOM 1487 C C . MET A 1 198 ? 19.964 -18.646 17.378 1.00 90.88 198 MET A C 1
ATOM 1489 O O . MET A 1 198 ? 20.627 -18.933 18.373 1.00 90.88 198 MET A O 1
ATOM 1493 N N . VAL A 1 199 ? 19.554 -17.416 17.088 1.00 89.56 199 VAL A N 1
ATOM 1494 C CA . VAL A 1 199 ? 19.605 -16.265 17.992 1.00 89.56 199 VAL A CA 1
ATOM 1495 C C . VAL A 1 199 ? 18.167 -15.805 18.210 1.00 89.56 199 VAL A C 1
ATOM 1497 O O . VAL A 1 199 ? 17.443 -15.609 17.235 1.00 89.56 199 VAL A O 1
ATOM 1500 N N . THR A 1 200 ? 17.740 -15.674 19.461 1.00 87.56 200 THR A N 1
ATOM 1501 C CA . THR A 1 200 ? 16.384 -15.242 19.845 1.00 87.56 200 THR A CA 1
ATOM 1502 C C . THR A 1 200 ? 16.405 -13.808 20.351 1.00 87.56 200 THR A C 1
ATOM 1504 O O . THR A 1 200 ? 17.452 -13.350 20.815 1.00 87.56 200 THR A O 1
ATOM 1507 N N . ASN A 1 201 ? 15.260 -13.119 20.313 1.00 83.75 201 ASN A N 1
ATOM 1508 C CA . ASN A 1 201 ? 15.167 -11.716 20.741 1.00 83.75 201 ASN A CA 1
ATOM 1509 C C . ASN A 1 201 ? 16.241 -10.857 20.042 1.00 83.75 201 ASN A C 1
ATOM 1511 O O . ASN A 1 201 ? 17.084 -10.206 20.674 1.00 83.75 201 ASN A O 1
ATOM 1515 N N . ALA A 1 202 ? 16.303 -11.008 18.718 1.00 84.06 202 ALA A N 1
ATOM 1516 C CA . ALA A 1 202 ? 17.405 -10.523 17.908 1.00 84.06 202 ALA A CA 1
ATOM 1517 C C . ALA A 1 202 ? 17.111 -9.118 17.379 1.00 84.06 202 ALA A C 1
ATOM 1519 O O . ALA A 1 202 ? 16.058 -8.880 16.793 1.00 84.06 202 ALA A O 1
ATOM 1520 N N . LEU A 1 203 ? 18.086 -8.221 17.517 1.00 81.62 203 LEU A N 1
ATOM 1521 C CA . LEU A 1 203 ? 18.081 -6.913 16.867 1.00 81.62 203 LEU A CA 1
ATOM 1522 C C . LEU A 1 203 ? 19.218 -6.831 15.857 1.00 81.62 203 LEU A C 1
ATOM 1524 O O . LEU A 1 203 ? 20.310 -7.352 16.096 1.00 81.62 203 LEU A O 1
ATOM 1528 N N . ALA A 1 204 ? 18.968 -6.158 14.737 1.00 79.62 204 ALA A N 1
ATOM 1529 C CA . ALA A 1 204 ? 20.028 -5.791 13.812 1.00 79.62 204 ALA A CA 1
ATOM 1530 C C . ALA A 1 204 ? 20.876 -4.676 14.449 1.00 79.62 204 ALA A C 1
ATOM 1532 O O . ALA A 1 204 ? 20.429 -3.545 14.597 1.00 79.62 204 ALA A O 1
ATOM 1533 N N . ASP A 1 205 ? 22.100 -5.014 14.844 1.00 73.00 205 ASP A N 1
ATOM 1534 C CA . ASP A 1 205 ? 23.019 -4.132 15.584 1.00 73.00 205 ASP A CA 1
ATOM 1535 C C . ASP A 1 205 ? 23.772 -3.167 14.647 1.00 73.00 205 ASP A C 1
ATOM 1537 O O . ASP A 1 205 ? 24.390 -2.184 15.047 1.00 73.00 205 ASP A O 1
ATOM 1541 N N . THR A 1 206 ? 23.725 -3.451 13.345 1.00 68.62 206 THR A N 1
ATOM 1542 C CA . THR A 1 206 ? 24.392 -2.659 12.310 1.00 68.62 206 THR A CA 1
ATOM 1543 C C . THR A 1 206 ? 23.368 -2.039 11.379 1.00 68.62 206 THR A C 1
ATOM 1545 O O . THR A 1 206 ? 22.415 -2.693 10.956 1.00 68.62 206 THR A O 1
ATOM 1548 N N . GLY A 1 207 ? 23.581 -0.765 11.040 1.00 65.38 207 GLY A N 1
ATOM 1549 C CA . GLY A 1 207 ? 22.803 -0.105 10.000 1.00 65.38 207 GLY A CA 1
ATOM 1550 C C . GLY A 1 207 ? 22.955 -0.843 8.671 1.00 65.38 207 GLY A C 1
ATOM 1551 O O . GLY A 1 207 ? 24.046 -1.306 8.329 1.00 65.38 207 GLY A O 1
ATOM 1552 N N . PHE A 1 208 ? 21.863 -0.943 7.918 1.00 68.31 208 PHE A N 1
ATOM 1553 C CA . PHE A 1 208 ? 21.894 -1.490 6.568 1.00 68.31 208 PHE A CA 1
ATOM 1554 C C . PHE A 1 208 ? 22.813 -0.629 5.690 1.00 68.31 208 PHE A C 1
ATOM 1556 O O . PHE A 1 208 ? 22.564 0.561 5.495 1.00 68.31 208 PHE A O 1
ATOM 1563 N N . SER A 1 209 ? 23.890 -1.225 5.177 1.00 69.44 209 SER A N 1
ATOM 1564 C CA . SER A 1 209 ? 24.836 -0.562 4.281 1.00 69.44 209 SER A CA 1
ATOM 1565 C C . SER A 1 209 ? 24.936 -1.340 2.979 1.00 69.44 209 SER A C 1
ATOM 1567 O O . SER A 1 209 ? 25.172 -2.549 2.979 1.00 69.44 209 SER A O 1
ATOM 1569 N N . ILE A 1 210 ? 24.769 -0.628 1.868 1.00 69.50 210 ILE A N 1
ATOM 1570 C CA . ILE A 1 210 ? 24.958 -1.153 0.523 1.00 69.50 210 ILE A CA 1
ATOM 1571 C C . ILE A 1 210 ? 25.955 -0.257 -0.208 1.00 69.50 210 ILE A C 1
ATOM 1573 O O . ILE A 1 210 ? 25.771 0.955 -0.315 1.00 69.50 210 ILE A O 1
ATOM 1577 N N . SER A 1 211 ? 27.038 -0.849 -0.702 1.00 73.50 211 SER A N 1
ATOM 1578 C CA . SER A 1 211 ? 27.976 -0.173 -1.592 1.00 73.50 211 SER A CA 1
ATOM 1579 C C . SER A 1 211 ? 27.771 -0.685 -3.007 1.00 73.50 211 SER A C 1
ATOM 1581 O O . SER A 1 211 ? 27.884 -1.883 -3.256 1.00 73.50 211 SER A O 1
ATOM 1583 N N . THR A 1 212 ? 27.499 0.213 -3.947 1.00 73.62 212 THR A N 1
ATOM 1584 C CA . THR A 1 212 ? 27.410 -0.136 -5.366 1.00 73.62 212 THR A CA 1
ATOM 1585 C C . THR A 1 212 ? 28.746 0.158 -6.041 1.00 73.62 212 THR A C 1
ATOM 1587 O O . THR A 1 212 ? 29.165 1.317 -6.080 1.00 73.62 212 THR A O 1
ATOM 1590 N N . ALA A 1 213 ? 29.403 -0.860 -6.598 1.00 75.25 213 ALA A N 1
ATOM 1591 C CA . ALA A 1 213 ? 30.581 -0.691 -7.447 1.00 75.25 213 ALA A CA 1
ATOM 1592 C C . ALA A 1 213 ? 30.349 -1.344 -8.826 1.00 75.25 213 ALA A C 1
ATOM 1594 O O . ALA A 1 213 ? 29.707 -2.392 -8.913 1.00 75.25 213 ALA A O 1
ATOM 1595 N N . PRO A 1 214 ? 30.830 -0.746 -9.935 1.00 65.12 214 PRO A N 1
ATOM 1596 C CA . PRO A 1 214 ? 30.641 -1.322 -11.262 1.00 65.12 214 PRO A CA 1
ATOM 1597 C C . PRO A 1 214 ? 31.299 -2.702 -11.362 1.00 65.12 214 PRO A C 1
ATOM 1599 O O . PRO A 1 214 ? 32.503 -2.823 -11.150 1.00 65.12 214 PRO A O 1
ATOM 1602 N N . ARG A 1 215 ? 30.520 -3.714 -11.771 1.00 73.88 215 ARG A N 1
ATOM 1603 C CA . ARG A 1 215 ? 30.937 -5.128 -11.893 1.00 73.88 215 ARG A CA 1
ATOM 1604 C C . ARG A 1 215 ? 31.285 -5.823 -10.573 1.00 73.88 215 ARG A C 1
ATOM 1606 O O . ARG A 1 215 ? 31.917 -6.875 -10.617 1.00 73.88 215 ARG A O 1
ATOM 1613 N N . ASP A 1 216 ? 30.860 -5.265 -9.447 1.00 76.62 216 ASP A N 1
ATOM 1614 C CA . ASP A 1 216 ? 30.944 -5.922 -8.148 1.00 76.62 216 ASP A CA 1
ATOM 1615 C C . ASP A 1 216 ? 29.532 -6.207 -7.636 1.00 76.62 216 ASP A C 1
ATOM 1617 O O . ASP A 1 216 ? 28.622 -5.389 -7.804 1.00 76.62 216 ASP A O 1
ATOM 1621 N N . GLU A 1 217 ? 29.333 -7.384 -7.058 1.00 75.62 217 GLU A N 1
ATOM 1622 C CA . GLU A 1 217 ? 28.055 -7.739 -6.454 1.00 75.62 217 GLU A CA 1
ATOM 1623 C C . GLU A 1 217 ? 27.999 -7.099 -5.069 1.00 75.62 217 GLU A C 1
ATOM 1625 O O . GLU A 1 217 ? 28.872 -7.318 -4.230 1.00 75.62 217 GLU A O 1
ATOM 1630 N N . ALA A 1 218 ? 26.990 -6.263 -4.825 1.00 69.94 218 ALA A N 1
ATOM 1631 C CA . ALA A 1 218 ? 26.814 -5.682 -3.507 1.00 69.94 218 ALA A CA 1
ATOM 1632 C C . ALA A 1 218 ? 26.436 -6.802 -2.525 1.00 69.94 218 ALA A C 1
ATOM 1634 O O . ALA A 1 218 ? 25.361 -7.388 -2.641 1.00 69.94 218 ALA A O 1
ATOM 1635 N N . VAL A 1 219 ? 27.316 -7.097 -1.564 1.00 75.75 219 VAL A N 1
ATOM 1636 C CA . VAL A 1 219 ? 27.054 -8.068 -0.492 1.00 75.75 219 VAL A CA 1
ATOM 1637 C C . VAL A 1 219 ? 26.631 -7.304 0.765 1.00 75.75 219 VAL A C 1
ATOM 1639 O O . VAL A 1 219 ? 27.500 -6.819 1.496 1.00 75.75 219 VAL A O 1
ATOM 1642 N N . PRO A 1 220 ? 25.321 -7.152 1.040 1.00 68.69 220 PRO A N 1
ATOM 1643 C CA . PRO A 1 220 ? 24.874 -6.544 2.283 1.00 68.69 220 PRO A CA 1
ATOM 1644 C C . PRO A 1 220 ? 25.233 -7.463 3.456 1.00 68.69 220 PRO A C 1
ATOM 1646 O O . PRO A 1 220 ? 24.903 -8.650 3.462 1.00 68.69 220 PRO A O 1
ATOM 1649 N N . VAL A 1 221 ? 25.911 -6.909 4.460 1.00 74.38 221 VAL A N 1
ATOM 1650 C CA . VAL A 1 221 ? 26.207 -7.604 5.718 1.00 74.38 221 VAL A CA 1
ATOM 1651 C C . VAL A 1 221 ? 25.272 -7.058 6.786 1.00 74.38 221 VAL A C 1
ATOM 1653 O O . VAL A 1 221 ? 25.252 -5.855 7.029 1.00 74.38 221 VAL A O 1
ATOM 1656 N N . ILE A 1 222 ? 24.515 -7.948 7.426 1.00 75.00 222 ILE A N 1
ATOM 1657 C CA . ILE A 1 222 ? 23.647 -7.621 8.559 1.00 75.00 222 ILE A CA 1
ATOM 1658 C C . ILE A 1 222 ? 24.116 -8.448 9.753 1.00 75.00 222 ILE A C 1
ATOM 1660 O O . ILE A 1 222 ? 24.245 -9.670 9.656 1.00 75.00 222 ILE A O 1
ATOM 1664 N N . ILE A 1 223 ? 24.385 -7.778 10.871 1.00 81.56 223 ILE A N 1
ATOM 1665 C CA . ILE A 1 223 ? 24.731 -8.420 12.142 1.00 81.56 223 ILE A CA 1
ATOM 1666 C C . ILE A 1 223 ? 23.502 -8.404 13.044 1.00 81.56 223 ILE A C 1
ATOM 1668 O O . ILE A 1 223 ? 22.989 -7.332 13.359 1.00 81.56 223 ILE A O 1
ATOM 1672 N N . PHE A 1 224 ? 23.065 -9.588 13.469 1.00 82.94 224 PHE A N 1
ATOM 1673 C CA . PHE A 1 224 ? 22.014 -9.752 14.468 1.00 82.94 224 PHE A CA 1
ATOM 1674 C C . PHE A 1 224 ? 22.627 -10.090 15.827 1.00 82.94 224 PHE A C 1
ATOM 1676 O O . PHE A 1 224 ? 23.387 -11.056 15.938 1.00 82.94 224 PHE A O 1
ATOM 1683 N N . THR A 1 225 ? 22.253 -9.331 16.854 1.00 86.44 225 THR A N 1
ATOM 1684 C CA . THR A 1 225 ? 22.668 -9.547 18.244 1.00 86.44 225 THR A CA 1
ATOM 1685 C C . THR A 1 225 ? 21.446 -9.956 19.066 1.00 86.44 225 THR A C 1
ATOM 1687 O O . THR A 1 225 ? 20.430 -9.261 19.073 1.00 86.44 225 THR A O 1
ATOM 1690 N N . GLY A 1 226 ? 21.529 -11.109 19.736 1.00 86.69 226 GLY A N 1
ATOM 1691 C CA . GLY A 1 226 ? 20.497 -11.585 20.660 1.00 86.69 226 GLY A CA 1
ATOM 1692 C C . GLY A 1 226 ? 20.667 -10.955 22.033 1.00 86.69 226 GLY A C 1
ATOM 1693 O O . GLY A 1 226 ? 21.784 -10.887 22.549 1.00 86.69 226 GLY A O 1
ATOM 1694 N N . HIS A 1 227 ? 19.564 -10.518 22.632 1.00 85.38 227 HIS A N 1
ATOM 1695 C CA . HIS A 1 227 ? 19.575 -9.821 23.915 1.00 85.38 227 HIS A CA 1
ATOM 1696 C C . HIS A 1 227 ? 18.846 -10.628 24.989 1.00 85.38 227 HIS A C 1
ATOM 1698 O O . HIS A 1 227 ? 17.806 -11.233 24.732 1.00 85.38 227 HIS A O 1
ATOM 1704 N N . TYR A 1 228 ? 19.372 -10.612 26.215 1.00 87.19 228 TYR A N 1
ATOM 1705 C CA . TYR A 1 228 ? 18.669 -11.180 27.365 1.00 87.19 228 TYR A CA 1
ATOM 1706 C C . TYR A 1 228 ? 17.368 -10.421 27.622 1.00 87.19 228 TYR A C 1
ATOM 1708 O O . TYR A 1 228 ? 17.344 -9.189 27.597 1.00 87.19 228 TYR A O 1
ATOM 1716 N N . ALA A 1 229 ? 16.299 -11.153 27.928 1.00 85.12 229 ALA A N 1
ATOM 1717 C CA . ALA A 1 229 ? 15.067 -10.541 28.397 1.00 85.12 229 ALA A CA 1
ATOM 1718 C C . ALA A 1 229 ? 15.282 -9.975 29.809 1.00 85.12 229 ALA A C 1
ATOM 1720 O O . ALA A 1 229 ? 15.813 -10.657 30.687 1.00 85.12 229 ALA A O 1
ATOM 1721 N N . ALA A 1 230 ? 14.822 -8.748 30.067 1.00 83.38 230 ALA A N 1
ATOM 1722 C CA . ALA A 1 230 ? 14.987 -8.105 31.375 1.00 83.38 230 ALA A CA 1
ATOM 1723 C C . ALA A 1 230 ? 14.360 -8.915 32.532 1.00 83.38 230 ALA A C 1
ATOM 1725 O O . ALA A 1 230 ? 14.852 -8.871 33.659 1.00 83.38 230 ALA A O 1
ATOM 1726 N N . GLY A 1 231 ? 13.289 -9.667 32.249 1.00 89.06 231 GLY A N 1
ATOM 1727 C CA . GLY A 1 231 ? 12.615 -10.551 33.205 1.00 89.06 231 GLY A CA 1
ATOM 1728 C C . GLY A 1 231 ? 13.216 -11.956 33.332 1.00 89.06 231 GLY A C 1
ATOM 1729 O O . GLY A 1 231 ? 12.826 -12.685 34.242 1.00 89.06 231 GLY A O 1
ATOM 1730 N N . ASP A 1 232 ? 14.151 -12.337 32.457 1.00 86.75 232 ASP A N 1
ATOM 1731 C CA . ASP A 1 232 ? 14.786 -13.658 32.458 1.00 86.75 232 ASP A CA 1
ATOM 1732 C C . ASP A 1 232 ? 16.273 -13.580 32.051 1.00 86.75 232 ASP A C 1
ATOM 1734 O O . ASP A 1 232 ? 16.653 -13.932 30.932 1.00 86.75 232 ASP A O 1
ATOM 1738 N N . PRO A 1 233 ? 17.152 -13.120 32.960 1.00 85.25 233 PRO A N 1
ATOM 1739 C CA . PRO A 1 233 ? 18.577 -12.958 32.674 1.00 85.25 233 PRO A CA 1
ATOM 1740 C C . PRO A 1 233 ? 19.360 -14.282 32.637 1.00 85.25 233 PRO A C 1
ATOM 1742 O O . PRO A 1 233 ? 20.564 -14.257 32.400 1.00 85.25 233 PRO A O 1
ATOM 1745 N N . ASN A 1 234 ? 18.722 -15.424 32.925 1.00 91.00 234 ASN A N 1
ATOM 1746 C CA . ASN A 1 234 ? 19.398 -16.725 32.994 1.00 91.00 234 ASN A CA 1
ATOM 1747 C C . ASN A 1 234 ? 19.185 -17.579 31.741 1.00 91.00 234 ASN A C 1
ATOM 1749 O O . ASN A 1 234 ? 19.873 -18.586 31.573 1.00 91.00 234 ASN A O 1
ATOM 1753 N N . THR A 1 235 ? 18.244 -17.198 30.879 1.00 88.69 235 THR A N 1
ATOM 1754 C CA . THR A 1 235 ? 18.023 -17.863 29.598 1.00 88.69 235 THR A CA 1
ATOM 1755 C C . THR A 1 235 ? 18.879 -17.189 28.534 1.00 88.69 235 THR A C 1
ATOM 1757 O O . THR A 1 235 ? 18.685 -16.020 28.205 1.00 88.69 235 THR A O 1
ATOM 1760 N N . GLU A 1 236 ? 19.857 -17.926 28.011 1.00 91.19 236 GLU A N 1
ATOM 1761 C CA . GLU A 1 236 ? 20.732 -17.436 26.948 1.00 91.19 236 GLU A CA 1
ATOM 1762 C C . GLU A 1 236 ? 19.920 -17.163 25.666 1.00 91.19 236 GLU A C 1
ATOM 1764 O O . GLU A 1 236 ? 19.114 -18.007 25.269 1.00 91.19 236 GLU A O 1
ATOM 1769 N N . PRO A 1 237 ? 20.138 -16.030 24.969 1.00 89.62 237 PRO A N 1
ATOM 1770 C CA . PRO A 1 237 ? 19.378 -15.674 23.769 1.00 89.62 237 PRO A CA 1
ATOM 1771 C C . PRO A 1 237 ? 19.891 -16.391 22.505 1.00 89.62 237 PRO A C 1
ATOM 1773 O O . PRO A 1 237 ? 19.891 -15.827 21.408 1.00 89.62 237 PRO A O 1
ATOM 1776 N N . TRP A 1 238 ? 20.402 -17.617 22.647 1.00 91.50 238 TRP A N 1
ATOM 1777 C CA . TRP A 1 238 ? 20.926 -18.417 21.544 1.00 91.50 238 TRP A CA 1
ATOM 1778 C C . TRP A 1 238 ? 20.821 -19.921 21.822 1.00 91.50 238 TRP A C 1
ATOM 1780 O O . TRP A 1 238 ? 20.872 -20.375 22.961 1.00 91.50 238 TRP A O 1
ATOM 1790 N N . GLU A 1 239 ? 20.708 -20.715 20.756 1.00 92.31 239 GLU A N 1
ATOM 1791 C CA . GLU A 1 239 ? 20.729 -22.180 20.829 1.00 92.31 239 GLU A CA 1
ATOM 1792 C C . GLU A 1 239 ? 21.409 -22.763 19.579 1.00 92.31 239 GLU A C 1
ATOM 1794 O O . GLU A 1 239 ? 21.207 -22.287 18.459 1.00 92.31 239 GLU A O 1
ATOM 1799 N N . ILE A 1 240 ? 22.185 -23.841 19.741 1.00 90.69 240 ILE A N 1
ATOM 1800 C CA . ILE A 1 240 ? 22.700 -24.641 18.620 1.00 90.69 240 ILE A CA 1
ATOM 1801 C C . ILE A 1 240 ? 22.106 -26.046 18.686 1.00 90.69 240 ILE A C 1
ATOM 1803 O O . ILE A 1 240 ? 22.441 -26.852 19.556 1.00 90.69 240 ILE A O 1
ATOM 1807 N N . ARG A 1 241 ? 21.277 -26.384 17.698 1.00 91.00 241 ARG A N 1
ATOM 1808 C CA . ARG A 1 241 ? 20.723 -27.728 17.520 1.00 91.00 241 ARG A CA 1
ATOM 1809 C C . ARG A 1 241 ? 21.577 -28.504 16.542 1.00 91.00 241 ARG A C 1
ATOM 1811 O O . ARG A 1 241 ? 21.429 -28.393 15.324 1.00 91.00 241 ARG A O 1
ATOM 1818 N N . TYR A 1 242 ? 22.464 -29.322 17.090 1.00 88.19 242 TYR A N 1
ATOM 1819 C CA . TYR A 1 242 ? 23.282 -30.222 16.292 1.00 88.19 242 TYR A CA 1
ATOM 1820 C C . TYR A 1 242 ? 22.572 -31.571 16.073 1.00 88.19 242 TYR A C 1
ATOM 1822 O O . TYR A 1 242 ? 22.100 -32.184 17.038 1.00 88.19 242 TYR A O 1
ATOM 1830 N N . PRO A 1 243 ? 22.496 -32.083 14.831 1.00 85.94 243 PRO A N 1
ATOM 1831 C CA . PRO A 1 243 ? 21.815 -33.338 14.545 1.00 85.94 243 PRO A CA 1
ATOM 1832 C C . PRO A 1 243 ? 22.561 -34.526 15.167 1.00 85.94 243 PRO A C 1
ATOM 1834 O O . PRO A 1 243 ? 23.745 -34.762 14.901 1.00 85.94 243 PRO A O 1
ATOM 1837 N N . ARG A 1 244 ? 21.853 -35.322 15.978 1.00 79.12 244 ARG A N 1
ATOM 1838 C CA . ARG A 1 244 ? 22.369 -36.613 16.462 1.00 79.12 244 ARG A CA 1
ATOM 1839 C C . ARG A 1 244 ? 22.553 -37.572 15.279 1.00 79.12 244 ARG A C 1
ATOM 1841 O O . ARG A 1 244 ? 21.814 -37.491 14.298 1.00 79.12 244 ARG A O 1
ATOM 1848 N N . GLY A 1 245 ? 23.606 -38.391 15.350 1.00 64.12 245 GLY A N 1
ATOM 1849 C CA . GLY A 1 245 ? 23.895 -39.434 14.356 1.00 64.12 245 GLY A CA 1
ATOM 1850 C C . GLY A 1 245 ? 22.904 -40.576 14.396 1.00 64.12 245 GLY A C 1
ATOM 1851 O O . GLY A 1 245 ? 22.312 -40.786 15.476 1.00 64.12 245 GLY A O 1
#